Protein AF-A0A1Z5JMJ7-F1 (afdb_monomer)

Structure (mmCIF, N/CA/C/O backbone):
data_AF-A0A1Z5JMJ7-F1
#
_entry.id   AF-A0A1Z5JMJ7-F1
#
loop_
_atom_site.group_PDB
_atom_site.id
_atom_site.type_symbol
_atom_site.label_atom_id
_atom_site.label_alt_id
_atom_site.label_comp_id
_atom_site.label_asym_id
_atom_site.label_entity_id
_atom_site.label_seq_id
_atom_site.pdbx_PDB_ins_code
_atom_site.Cartn_x
_atom_site.Cartn_y
_atom_site.Cartn_z
_atom_site.occupancy
_atom_site.B_iso_or_equiv
_atom_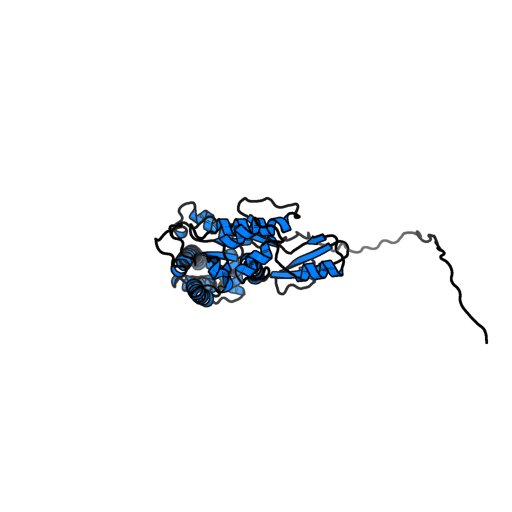site.auth_seq_id
_atom_site.auth_comp_id
_atom_site.auth_asym_id
_atom_site.auth_atom_id
_atom_site.pdbx_PDB_model_num
ATOM 1 N N . MET A 1 1 ? 11.852 54.415 -62.159 1.00 38.94 1 MET A N 1
ATOM 2 C CA . MET A 1 1 ? 12.049 54.521 -60.696 1.00 38.94 1 MET A CA 1
ATOM 3 C C . MET A 1 1 ? 12.974 53.397 -60.267 1.00 38.94 1 MET A C 1
ATOM 5 O O . MET A 1 1 ? 12.869 52.311 -60.816 1.00 38.94 1 MET A O 1
ATOM 9 N N . HIS A 1 2 ? 13.958 53.737 -59.441 1.00 29.52 2 HIS A N 1
ATOM 10 C CA . HIS A 1 2 ? 15.258 53.079 -59.324 1.00 29.52 2 HIS A CA 1
ATOM 11 C C . HIS A 1 2 ? 15.297 51.710 -58.612 1.00 29.52 2 HIS A C 1
ATOM 13 O O . HIS A 1 2 ? 14.501 51.405 -57.735 1.00 29.52 2 HIS A O 1
ATOM 19 N N . ILE A 1 3 ? 16.322 50.981 -59.061 1.00 27.27 3 ILE A N 1
ATOM 20 C CA . ILE A 1 3 ? 17.064 49.776 -58.637 1.00 27.27 3 ILE A CA 1
ATOM 21 C C . ILE A 1 3 ? 17.673 49.897 -57.183 1.00 27.27 3 ILE A C 1
ATOM 23 O O . ILE A 1 3 ? 17.454 50.931 -56.558 1.00 27.27 3 ILE A O 1
ATOM 27 N N . PRO A 1 4 ? 18.512 48.966 -56.646 1.00 45.25 4 PRO A N 1
ATOM 28 C CA . PRO A 1 4 ? 18.230 47.856 -55.705 1.00 45.25 4 PRO A CA 1
ATOM 29 C C . PRO A 1 4 ? 19.089 47.855 -54.389 1.00 45.25 4 PRO A C 1
ATOM 31 O O . PRO A 1 4 ? 19.819 48.795 -54.114 1.00 45.25 4 PRO A O 1
ATOM 34 N N . SER A 1 5 ? 19.004 46.753 -53.615 1.00 29.22 5 SER A N 1
ATOM 35 C CA . SER A 1 5 ? 19.980 46.096 -52.692 1.00 29.22 5 SER A CA 1
ATOM 36 C C . SER A 1 5 ? 21.122 46.871 -51.988 1.00 29.22 5 SER A C 1
ATOM 38 O O . SER A 1 5 ? 21.965 47.444 -52.668 1.00 29.22 5 SER A O 1
ATOM 40 N N . ALA A 1 6 ? 21.293 46.662 -50.666 1.00 28.67 6 ALA A N 1
ATOM 41 C CA . ALA A 1 6 ? 22.494 46.063 -50.023 1.00 28.67 6 ALA A CA 1
ATOM 42 C C . ALA A 1 6 ? 22.520 46.233 -48.475 1.00 28.67 6 ALA A C 1
ATOM 44 O O . ALA A 1 6 ? 22.311 47.318 -47.952 1.00 28.67 6 ALA A O 1
ATOM 45 N N . ILE A 1 7 ? 22.759 45.108 -47.784 1.00 29.64 7 ILE A N 1
ATOM 46 C CA . ILE A 1 7 ? 23.641 44.823 -46.621 1.00 29.64 7 ILE A CA 1
ATOM 47 C C . ILE A 1 7 ? 24.280 46.034 -45.886 1.00 29.64 7 ILE A C 1
ATOM 49 O O . ILE A 1 7 ? 24.887 46.858 -46.557 1.00 29.64 7 ILE A O 1
ATOM 53 N N . MET A 1 8 ? 24.264 46.068 -44.529 1.00 25.17 8 MET A N 1
ATOM 54 C CA . MET A 1 8 ? 25.444 45.970 -43.613 1.00 25.17 8 MET A CA 1
ATOM 55 C C . MET A 1 8 ? 25.217 46.533 -42.171 1.00 25.17 8 MET A C 1
ATOM 57 O O . MET A 1 8 ? 24.742 47.647 -41.991 1.00 25.17 8 MET A O 1
ATOM 61 N N . THR A 1 9 ? 25.734 45.789 -41.175 1.00 26.09 9 THR A N 1
ATOM 62 C CA . THR A 1 9 ? 26.385 46.200 -39.892 1.00 26.09 9 THR A CA 1
ATOM 63 C C . THR A 1 9 ? 25.646 46.642 -38.605 1.00 26.09 9 THR A C 1
ATOM 65 O O . THR A 1 9 ? 24.902 47.611 -38.542 1.00 26.09 9 THR A O 1
ATOM 68 N N . THR A 1 10 ? 26.048 45.931 -37.541 1.00 29.86 10 THR A N 1
ATOM 69 C CA . THR A 1 10 ? 26.058 46.136 -36.079 1.00 29.86 10 THR A CA 1
ATOM 70 C C . THR A 1 10 ? 26.530 47.511 -35.581 1.00 29.86 10 THR A C 1
ATOM 72 O O . THR A 1 10 ? 27.603 47.921 -36.007 1.00 29.86 10 THR A O 1
ATOM 75 N N . THR A 1 11 ? 25.870 48.093 -34.556 1.00 26.55 11 THR A N 1
ATOM 76 C CA . THR A 1 11 ? 26.519 48.942 -33.518 1.00 26.55 11 THR A CA 1
ATOM 77 C C . THR A 1 11 ? 25.727 48.971 -32.193 1.00 26.55 11 THR A C 1
ATOM 79 O O . THR A 1 11 ? 24.527 49.230 -32.176 1.00 26.55 11 THR A O 1
ATOM 82 N N . MET A 1 12 ? 26.438 48.735 -31.082 1.00 26.66 12 MET A N 1
ATOM 83 C CA . MET A 1 12 ? 26.068 48.997 -29.679 1.00 26.66 12 MET A CA 1
ATOM 84 C C . MET A 1 12 ? 25.720 50.471 -29.405 1.00 26.66 12 MET A C 1
ATOM 86 O O . MET A 1 12 ? 26.429 51.350 -29.885 1.00 26.66 12 MET A O 1
ATOM 90 N N . ILE A 1 13 ? 24.783 50.744 -28.487 1.00 29.61 13 ILE A N 1
ATOM 91 C CA . ILE A 1 13 ? 24.776 51.995 -27.704 1.00 29.61 13 ILE A CA 1
ATOM 92 C C . ILE A 1 13 ? 24.494 51.684 -26.225 1.00 29.61 13 ILE A C 1
ATOM 94 O O . ILE A 1 13 ? 23.408 51.245 -25.858 1.00 29.61 13 ILE A O 1
ATOM 98 N N . LEU A 1 14 ? 25.510 51.935 -25.392 1.00 26.58 14 LEU A N 1
ATOM 99 C CA . LEU A 1 14 ? 25.419 52.164 -23.949 1.00 26.58 14 LEU A CA 1
ATOM 100 C C . LEU A 1 14 ? 24.842 53.564 -23.675 1.00 26.58 14 LEU A C 1
ATOM 102 O O . LEU A 1 14 ? 25.255 54.524 -24.323 1.00 26.58 14 LEU A O 1
ATOM 106 N N . ALA A 1 15 ? 24.018 53.704 -22.632 1.00 28.11 15 ALA A N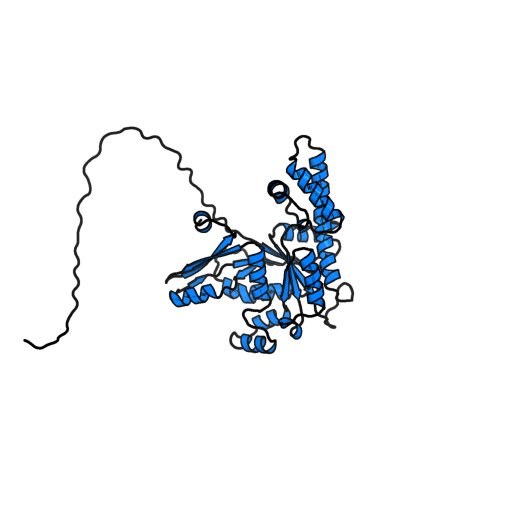 1
ATOM 107 C CA . ALA A 1 15 ? 23.828 54.976 -21.933 1.00 28.11 15 ALA A CA 1
ATOM 108 C C . ALA A 1 15 ? 23.597 54.762 -20.420 1.00 28.11 15 ALA A C 1
ATOM 110 O O . ALA A 1 15 ? 22.542 54.323 -19.970 1.00 28.11 15 ALA A O 1
ATOM 111 N N . SER A 1 16 ? 24.644 55.087 -19.661 1.00 25.89 16 SER A N 1
ATOM 112 C CA . SER A 1 16 ? 24.700 55.616 -18.284 1.00 25.89 16 SER A CA 1
ATOM 113 C C . SER A 1 16 ? 23.710 56.792 -18.074 1.00 25.89 16 SER A C 1
ATOM 115 O O . SER A 1 16 ? 23.325 57.417 -19.051 1.00 25.89 16 SER A O 1
ATOM 117 N N . THR A 1 17 ? 23.256 57.272 -16.907 1.00 28.98 17 THR A N 1
ATOM 118 C CA . THR A 1 17 ? 23.728 57.282 -15.507 1.00 28.98 17 THR A CA 1
ATOM 119 C C . THR A 1 17 ? 22.659 58.005 -14.657 1.00 28.98 17 THR A C 1
ATOM 121 O O . THR A 1 17 ? 22.132 59.031 -15.073 1.00 28.98 17 THR A O 1
ATOM 124 N N . THR A 1 18 ? 22.410 57.496 -13.450 1.00 28.22 18 THR A N 1
ATOM 125 C CA . THR A 1 18 ? 22.346 58.213 -12.157 1.00 28.22 18 THR A CA 1
ATOM 126 C C . THR A 1 18 ? 21.783 59.643 -12.096 1.00 28.22 18 THR A C 1
ATOM 128 O O . THR A 1 18 ? 22.500 60.592 -12.403 1.00 28.22 18 THR A O 1
ATOM 131 N N . ARG A 1 19 ? 20.595 59.823 -11.487 1.00 24.84 19 ARG A N 1
ATOM 132 C CA . ARG A 1 19 ? 20.295 60.958 -10.582 1.00 24.84 19 ARG A CA 1
ATOM 133 C C . ARG A 1 19 ? 18.891 60.847 -9.963 1.00 24.84 19 ARG A C 1
ATOM 135 O O . ARG A 1 19 ? 17.915 61.091 -10.652 1.00 24.84 19 ARG A O 1
ATOM 142 N N . TRP A 1 20 ? 18.819 60.548 -8.663 1.00 25.12 20 TRP A N 1
ATOM 143 C CA . TRP A 1 20 ? 18.075 61.301 -7.630 1.00 25.12 20 TRP A CA 1
ATOM 144 C C . TRP A 1 20 ? 17.929 60.448 -6.366 1.00 25.12 20 TRP A C 1
ATOM 146 O O . TRP A 1 20 ? 17.045 59.609 -6.238 1.00 25.12 20 TRP A O 1
ATOM 156 N N . ALA A 1 21 ? 18.821 60.705 -5.415 1.00 25.28 21 ALA A N 1
ATOM 157 C CA . ALA A 1 21 ? 18.629 60.396 -4.012 1.00 25.28 21 ALA A CA 1
ATOM 158 C C . ALA A 1 21 ? 18.811 61.697 -3.217 1.00 25.28 21 ALA A C 1
ATOM 160 O O . ALA A 1 21 ? 19.589 62.567 -3.606 1.00 25.28 21 ALA A O 1
ATOM 161 N N . SER A 1 22 ? 18.095 61.761 -2.096 1.00 26.03 22 SER A N 1
ATOM 162 C CA . SER A 1 22 ? 18.163 62.722 -0.989 1.00 26.03 22 SER A CA 1
ATOM 163 C C . SER A 1 22 ? 17.562 64.121 -1.180 1.00 26.03 22 SER A C 1
ATOM 165 O O . SER A 1 22 ? 18.205 65.043 -1.669 1.00 26.03 22 SER A O 1
ATOM 167 N N . ALA A 1 23 ? 16.372 64.298 -0.598 1.00 27.67 23 ALA A N 1
ATOM 168 C CA . ALA A 1 23 ? 16.023 65.508 0.139 1.00 27.67 23 ALA A CA 1
ATOM 169 C C . ALA A 1 23 ? 15.167 65.143 1.370 1.00 27.67 23 ALA A C 1
ATOM 171 O O . ALA A 1 23 ? 13.972 64.897 1.275 1.00 27.67 23 ALA A O 1
ATOM 172 N N . PHE A 1 24 ? 15.862 65.066 2.505 1.00 26.25 24 PHE A N 1
ATOM 173 C CA . PHE A 1 24 ? 15.465 65.493 3.848 1.00 26.25 24 PHE A CA 1
ATOM 174 C C . PHE A 1 24 ? 14.148 65.031 4.503 1.00 26.25 24 PHE A C 1
ATOM 176 O O . PHE A 1 24 ? 13.038 65.461 4.211 1.00 26.25 24 PHE A O 1
ATOM 183 N N . SER A 1 25 ? 14.386 64.260 5.564 1.00 26.77 25 SER A N 1
ATOM 184 C CA . SER A 1 25 ? 13.639 64.113 6.809 1.00 26.77 25 SER A CA 1
ATOM 185 C C . SER A 1 25 ? 12.913 65.366 7.322 1.00 26.77 25 SER A C 1
ATOM 187 O O . SER A 1 25 ? 13.525 66.420 7.487 1.00 26.77 25 SER A O 1
ATOM 189 N N . SER A 1 26 ? 11.663 65.203 7.761 1.00 28.28 26 SER A N 1
ATOM 190 C CA . SER A 1 26 ? 11.251 65.312 9.177 1.00 28.28 26 SER A CA 1
ATOM 191 C C . SER A 1 26 ? 9.741 65.556 9.287 1.00 28.28 26 SER A C 1
ATOM 193 O O . SER A 1 26 ? 9.248 66.630 8.962 1.00 28.28 26 SER A O 1
ATOM 195 N N . ARG A 1 27 ? 8.999 64.563 9.791 1.00 26.45 27 ARG A N 1
ATOM 196 C CA . ARG A 1 27 ? 7.918 64.761 10.770 1.00 26.45 27 ARG A CA 1
ATOM 197 C C . ARG A 1 27 ? 7.329 63.420 11.180 1.00 26.45 27 ARG A C 1
ATOM 199 O O . ARG A 1 27 ? 6.706 62.704 10.407 1.00 26.45 27 ARG A O 1
ATOM 206 N N . SER A 1 28 ? 7.574 63.121 12.441 1.00 28.92 28 SER A N 1
ATOM 207 C CA . SER A 1 28 ? 7.016 62.049 13.238 1.00 28.92 28 SER A CA 1
ATOM 208 C C . SER A 1 28 ? 5.488 62.115 13.256 1.00 28.92 28 SER A C 1
ATOM 210 O O . SER A 1 28 ? 4.922 63.155 13.581 1.00 28.92 28 SER A O 1
ATOM 212 N N . SER A 1 29 ? 4.819 60.995 12.999 1.00 26.45 29 SER A N 1
ATOM 213 C CA . SER A 1 29 ? 3.557 60.666 13.666 1.00 26.45 29 SER A CA 1
ATOM 214 C C . SER A 1 29 ? 3.356 59.155 13.636 1.00 26.45 29 SER A C 1
ATOM 216 O O . SER A 1 29 ? 3.717 58.472 12.680 1.00 26.45 29 SER A O 1
ATOM 218 N N . ALA A 1 30 ? 2.904 58.647 14.773 1.00 34.25 30 ALA A N 1
ATOM 219 C CA . ALA A 1 30 ? 2.821 57.245 15.114 1.00 34.25 30 ALA A CA 1
ATOM 220 C C . ALA A 1 30 ? 1.951 56.459 14.126 1.00 34.25 30 ALA A C 1
ATOM 222 O O . ALA A 1 30 ? 0.784 56.788 13.931 1.00 34.25 30 ALA A O 1
ATOM 223 N N . PHE A 1 31 ? 2.498 55.372 13.581 1.00 27.09 31 PHE A N 1
ATOM 224 C CA . PHE A 1 31 ? 1.688 54.289 13.045 1.00 27.09 31 PHE A CA 1
ATOM 225 C C . PHE A 1 31 ? 2.085 52.996 13.748 1.00 27.09 31 PHE A C 1
ATOM 227 O O . PHE A 1 31 ? 3.249 52.595 13.804 1.00 27.09 31 PHE A O 1
ATOM 234 N N . THR A 1 32 ? 1.085 52.435 14.400 1.00 29.92 32 THR A N 1
ATOM 235 C CA . THR A 1 32 ? 1.087 51.263 15.259 1.00 29.92 32 THR A CA 1
ATOM 236 C C . THR A 1 32 ? 1.709 50.052 14.564 1.00 29.92 32 THR A C 1
ATOM 238 O O . THR A 1 32 ? 1.352 49.703 13.443 1.00 29.92 32 THR A O 1
ATOM 241 N N . ARG A 1 33 ? 2.630 49.379 15.269 1.00 26.03 33 ARG A N 1
ATOM 242 C CA . ARG A 1 33 ? 3.113 48.034 14.931 1.00 26.03 33 ARG A CA 1
ATOM 243 C C . ARG A 1 33 ? 1.918 47.077 14.918 1.00 26.03 33 ARG A C 1
ATOM 245 O O . ARG A 1 33 ? 1.462 46.658 15.978 1.00 26.03 33 ARG A O 1
ATOM 252 N N . SER A 1 34 ? 1.413 46.738 13.737 1.00 28.92 34 SER A N 1
ATOM 253 C CA . SER A 1 34 ? 0.572 45.559 13.559 1.00 28.92 34 SER A CA 1
ATOM 254 C C . SER A 1 34 ? 1.481 44.342 13.386 1.00 28.92 34 SER A C 1
ATOM 256 O O . SER A 1 34 ? 2.461 44.357 12.642 1.00 28.92 34 SER A O 1
ATOM 258 N N . ASN A 1 35 ? 1.187 43.306 14.166 1.00 27.56 35 ASN A N 1
ATOM 259 C CA . ASN A 1 35 ? 1.914 42.047 14.216 1.00 27.56 35 ASN A CA 1
ATOM 260 C C . ASN A 1 35 ? 1.940 41.371 12.837 1.00 27.56 35 ASN A C 1
ATOM 262 O O . ASN A 1 35 ? 1.002 40.661 12.477 1.00 27.56 35 ASN A O 1
ATOM 266 N N . PHE A 1 36 ? 3.037 41.523 12.094 1.00 26.39 36 PHE A N 1
ATOM 267 C CA . PHE A 1 36 ? 3.402 40.562 11.057 1.00 26.39 36 PHE A CA 1
ATOM 268 C C . PHE A 1 36 ? 3.848 39.285 11.768 1.00 26.39 36 PHE A C 1
ATOM 270 O O . PHE A 1 36 ? 5.001 39.122 12.165 1.00 26.39 36 PHE A O 1
ATOM 277 N N . ARG A 1 37 ? 2.874 38.407 12.009 1.00 26.44 37 ARG A N 1
ATOM 278 C CA . ARG A 1 37 ? 3.104 37.041 12.462 1.00 26.44 37 ARG A CA 1
ATOM 279 C C . ARG A 1 37 ? 3.891 36.361 11.346 1.00 26.44 37 ARG A C 1
ATOM 281 O O . ARG A 1 37 ? 3.360 36.153 10.257 1.00 26.44 37 ARG A O 1
ATOM 288 N N . SER A 1 38 ? 5.169 36.099 11.595 1.00 24.22 38 SER A N 1
ATOM 289 C CA . SER A 1 38 ? 5.999 35.288 10.719 1.00 24.22 38 SER A CA 1
ATOM 290 C C . SER A 1 38 ? 5.317 33.933 10.562 1.00 24.22 38 SER A C 1
ATOM 292 O O . SER A 1 38 ? 5.256 33.131 11.494 1.00 24.22 38 SER A O 1
ATOM 294 N N . TYR A 1 39 ? 4.753 33.682 9.384 1.00 29.98 39 TYR A N 1
ATOM 295 C CA . TYR A 1 39 ? 4.473 32.320 8.974 1.00 29.98 39 TYR A CA 1
ATOM 296 C C . TYR A 1 39 ? 5.836 31.673 8.767 1.00 29.98 39 TYR A C 1
ATOM 298 O O . TYR A 1 39 ? 6.476 31.849 7.736 1.00 29.98 39 TYR A O 1
ATOM 306 N N . SER A 1 40 ? 6.314 30.998 9.812 1.00 26.91 40 SER A N 1
ATOM 307 C CA . SER A 1 40 ? 7.343 29.980 9.678 1.00 26.91 40 SER A CA 1
ATOM 308 C C . SER A 1 40 ? 6.768 28.931 8.733 1.00 26.91 40 SER A C 1
ATOM 310 O O . SER A 1 40 ? 5.950 28.101 9.139 1.00 26.91 40 SER A O 1
ATOM 312 N N . SER A 1 41 ? 7.112 29.046 7.450 1.00 29.97 41 SER A N 1
ATOM 313 C CA . SER A 1 41 ? 6.892 28.026 6.436 1.00 29.97 41 SER A CA 1
ATOM 314 C C . SER A 1 41 ? 7.734 26.825 6.838 1.00 29.97 41 SER A C 1
ATOM 316 O O . SER A 1 41 ? 8.871 26.644 6.406 1.00 29.97 41 SER A O 1
ATOM 318 N N . THR A 1 42 ? 7.187 26.034 7.751 1.00 28.67 42 THR A N 1
ATOM 319 C CA . THR A 1 42 ? 7.668 24.682 7.963 1.00 28.67 42 THR A CA 1
ATOM 320 C C . THR A 1 42 ? 7.362 24.000 6.642 1.00 28.67 42 THR A C 1
ATOM 322 O O . THR A 1 42 ? 6.188 23.823 6.324 1.00 28.67 42 THR A O 1
ATOM 325 N N . GLN A 1 43 ? 8.392 23.750 5.829 1.00 34.22 43 GLN A N 1
ATOM 326 C CA . GLN A 1 43 ? 8.299 22.874 4.668 1.00 34.22 43 GLN A CA 1
ATOM 327 C C . GLN A 1 43 ? 7.705 21.559 5.169 1.00 34.22 43 GLN A C 1
ATOM 329 O O . GLN A 1 43 ? 8.412 20.706 5.705 1.00 34.22 43 GLN A O 1
ATOM 334 N N . LEU A 1 44 ? 6.388 21.413 5.052 1.00 34.22 44 LEU A N 1
ATOM 335 C CA . LEU A 1 44 ? 5.725 20.129 5.148 1.00 34.22 44 LEU A CA 1
ATOM 336 C C . LEU A 1 44 ? 6.098 19.401 3.862 1.00 34.22 44 LEU A C 1
ATOM 338 O O . LEU A 1 44 ? 5.340 19.371 2.898 1.00 34.22 44 LEU A O 1
ATOM 342 N N . SER A 1 45 ? 7.309 18.844 3.844 1.00 41.03 45 SER A N 1
ATOM 343 C CA . SER A 1 45 ? 7.595 17.709 2.984 1.00 41.03 45 SER A CA 1
ATOM 344 C C . SER A 1 45 ? 6.567 16.651 3.363 1.00 41.03 45 SER A C 1
ATOM 346 O O . SER A 1 45 ? 6.626 16.070 4.448 1.00 41.03 45 SER A O 1
ATOM 348 N N . MET A 1 46 ? 5.539 16.505 2.533 1.00 56.56 46 MET A N 1
ATOM 349 C CA . MET A 1 46 ? 4.534 15.477 2.724 1.00 56.56 46 MET A CA 1
ATOM 350 C C . MET A 1 46 ? 5.158 14.146 2.340 1.00 56.56 46 MET A C 1
ATOM 352 O O . MET A 1 46 ? 5.066 13.709 1.197 1.00 56.56 46 MET A O 1
ATOM 356 N N . LYS A 1 47 ? 5.826 13.531 3.314 1.00 67.19 47 LYS A N 1
ATOM 357 C CA . LYS A 1 47 ? 6.286 12.152 3.235 1.00 67.19 47 LYS A CA 1
ATOM 358 C C . LYS A 1 47 ? 5.075 11.246 3.390 1.00 67.19 47 LYS A C 1
ATOM 360 O O . LYS A 1 47 ? 4.674 10.949 4.509 1.00 67.19 47 LYS A O 1
ATOM 365 N N . LEU A 1 48 ? 4.436 10.918 2.273 1.00 83.00 48 LEU A N 1
ATOM 366 C CA . LEU A 1 48 ? 3.413 9.881 2.250 1.00 83.00 48 LEU A CA 1
ATOM 367 C C . LEU A 1 48 ? 4.099 8.542 2.026 1.00 83.00 48 LEU A C 1
ATOM 369 O O . LEU A 1 48 ? 4.890 8.409 1.089 1.00 83.00 48 LEU A O 1
ATOM 373 N N . GLN A 1 49 ? 3.793 7.583 2.893 1.00 88.69 49 GLN A N 1
ATOM 374 C CA . GLN A 1 49 ? 4.472 6.292 2.935 1.00 88.69 49 GLN A CA 1
ATOM 375 C C . GLN A 1 49 ? 3.517 5.159 2.570 1.00 88.69 49 GLN A C 1
ATOM 377 O O . GLN A 1 49 ? 2.373 5.113 3.026 1.00 88.69 49 GLN A O 1
ATOM 382 N N . THR A 1 50 ? 3.989 4.223 1.754 1.00 91.38 50 THR A N 1
ATOM 383 C CA . THR A 1 50 ? 3.229 3.039 1.343 1.00 91.38 50 THR A CA 1
ATOM 384 C C . THR A 1 50 ? 3.886 1.793 1.920 1.00 91.38 50 THR A C 1
ATOM 386 O O . THR A 1 50 ? 5.017 1.475 1.569 1.00 91.38 50 THR A O 1
ATOM 389 N N . ALA A 1 51 ? 3.191 1.082 2.803 1.00 92.00 51 ALA A N 1
ATOM 390 C CA . ALA A 1 51 ? 3.683 -0.161 3.389 1.00 92.00 51 ALA A CA 1
ATOM 391 C C . ALA A 1 51 ? 3.559 -1.308 2.385 1.00 92.00 51 ALA A C 1
ATOM 393 O O . ALA A 1 51 ? 2.464 -1.538 1.880 1.00 92.00 51 ALA A O 1
ATOM 394 N N . ILE A 1 52 ? 4.627 -2.066 2.151 1.00 92.38 52 ILE A N 1
ATOM 395 C CA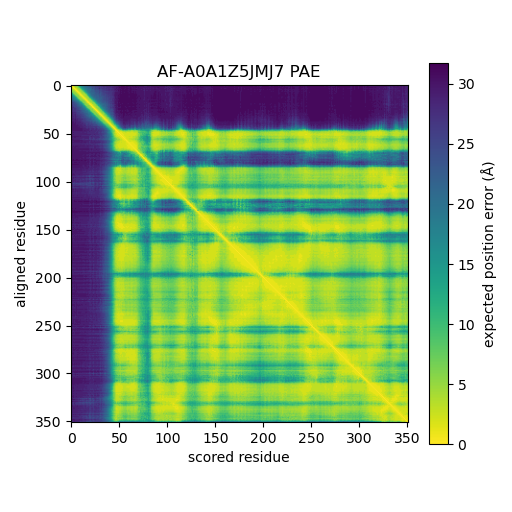 . ILE A 1 52 ? 4.562 -3.347 1.446 1.00 92.38 52 ILE A CA 1
ATOM 396 C C . ILE A 1 52 ? 4.433 -4.458 2.489 1.00 92.38 52 ILE A C 1
ATOM 398 O O . ILE A 1 52 ? 5.286 -4.608 3.365 1.00 92.38 52 ILE A O 1
ATOM 402 N N . VAL A 1 53 ? 3.348 -5.224 2.402 1.00 91.56 53 VAL A N 1
ATOM 403 C CA . VAL A 1 53 ? 3.024 -6.337 3.302 1.00 91.56 53 VAL A CA 1
ATOM 404 C C . VAL A 1 53 ? 2.788 -7.602 2.490 1.00 91.56 53 VAL A C 1
ATOM 406 O O . VAL A 1 53 ? 2.446 -7.539 1.315 1.00 91.56 53 VAL A O 1
ATOM 409 N N . GLY A 1 54 ? 2.961 -8.759 3.109 1.00 88.94 54 GLY A N 1
ATOM 410 C CA . GLY A 1 54 ? 2.733 -10.047 2.468 1.00 88.94 54 GLY A CA 1
ATOM 411 C C . GLY A 1 54 ? 3.126 -11.185 3.397 1.00 88.94 54 GLY A C 1
ATOM 412 O O . GLY A 1 54 ? 3.824 -10.971 4.398 1.00 88.94 54 GLY A O 1
ATOM 413 N N . LEU A 1 55 ? 2.661 -12.390 3.073 1.00 85.44 55 LEU A N 1
ATOM 414 C CA . LEU A 1 55 ? 3.086 -13.599 3.769 1.00 85.44 55 LEU A CA 1
ATOM 415 C C . LEU A 1 55 ? 4.562 -13.914 3.465 1.00 85.44 55 LEU A C 1
ATOM 417 O O . LEU A 1 55 ? 5.146 -13.361 2.530 1.00 85.44 55 LEU A O 1
ATOM 421 N N . PRO A 1 56 ? 5.207 -14.792 4.248 1.00 81.88 56 PRO A N 1
ATOM 422 C CA . PRO A 1 56 ? 6.502 -15.344 3.869 1.00 81.88 56 PRO A CA 1
ATOM 423 C C . PRO A 1 56 ? 6.447 -16.003 2.480 1.00 81.88 56 PRO A C 1
ATOM 425 O O . PRO A 1 56 ? 5.440 -16.607 2.122 1.00 81.88 56 PRO A O 1
ATOM 428 N N . ASN A 1 57 ? 7.547 -15.922 1.723 1.00 81.06 57 ASN A N 1
ATOM 429 C CA . ASN A 1 57 ? 7.719 -16.578 0.415 1.00 81.06 57 ASN A CA 1
ATOM 430 C C . ASN A 1 57 ? 6.740 -16.121 -0.689 1.00 81.06 57 ASN A C 1
ATOM 432 O O . ASN A 1 57 ? 6.380 -16.905 -1.564 1.00 81.06 57 ASN A O 1
ATOM 436 N N . VAL A 1 58 ? 6.307 -14.855 -0.652 1.00 85.38 58 VAL A N 1
ATOM 437 C CA . VAL A 1 58 ? 5.536 -14.210 -1.740 1.00 85.38 58 VAL A CA 1
ATOM 438 C C . VAL A 1 58 ? 6.396 -13.288 -2.623 1.00 85.38 58 VAL A C 1
ATOM 440 O O . VAL A 1 58 ? 5.859 -12.493 -3.390 1.00 85.38 58 VAL A O 1
ATOM 443 N N . ASP A 1 59 ? 7.722 -13.342 -2.460 1.00 86.75 59 ASP A N 1
ATOM 444 C CA . ASP A 1 59 ? 8.731 -12.474 -3.098 1.00 86.75 59 ASP A CA 1
ATOM 445 C C . ASP A 1 59 ? 8.604 -10.975 -2.802 1.00 86.75 59 ASP A C 1
ATOM 447 O O . ASP A 1 59 ? 9.041 -10.122 -3.571 1.00 86.75 59 ASP A O 1
ATOM 451 N N . LYS A 1 60 ? 8.061 -10.634 -1.629 1.00 88.31 60 LYS A N 1
ATOM 452 C CA . LYS A 1 60 ? 7.962 -9.250 -1.138 1.00 88.31 60 LYS A CA 1
ATOM 453 C C . LYS A 1 60 ? 9.303 -8.504 -1.189 1.00 88.31 60 LYS A C 1
ATOM 455 O O . LYS A 1 60 ? 9.358 -7.383 -1.683 1.00 88.31 60 LYS A O 1
ATOM 460 N N . SER A 1 61 ? 10.373 -9.114 -0.674 1.00 85.94 61 SER A N 1
ATOM 461 C CA . SER A 1 61 ? 11.698 -8.480 -0.635 1.00 85.94 61 SER A CA 1
ATOM 462 C C . SER A 1 61 ? 12.321 -8.359 -2.024 1.00 85.94 61 SER A C 1
ATOM 464 O O . SER A 1 61 ? 12.945 -7.345 -2.306 1.00 85.94 61 SER A O 1
ATOM 466 N N . THR A 1 62 ? 12.094 -9.330 -2.912 1.00 88.12 62 THR A N 1
ATOM 467 C CA . THR A 1 62 ? 12.507 -9.250 -4.322 1.00 88.12 62 THR A CA 1
ATOM 468 C C . THR A 1 62 ? 11.810 -8.085 -5.020 1.00 88.12 62 THR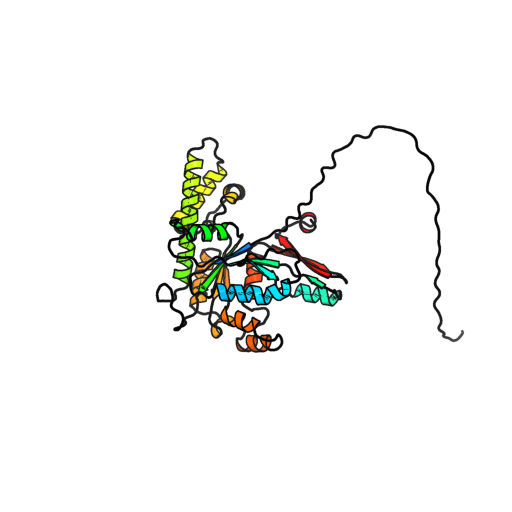 A C 1
ATOM 470 O O . THR A 1 62 ? 12.469 -7.245 -5.625 1.00 88.12 62 THR A O 1
ATOM 473 N N . LEU A 1 63 ? 10.488 -7.962 -4.845 1.00 88.75 63 LEU A N 1
ATOM 474 C CA . LEU A 1 63 ? 9.703 -6.855 -5.389 1.00 88.75 63 LEU A CA 1
ATOM 475 C C . LEU A 1 63 ? 10.167 -5.500 -4.833 1.00 88.75 63 LEU A C 1
ATOM 477 O O . LEU A 1 63 ? 10.281 -4.534 -5.584 1.00 88.75 63 LEU A O 1
ATOM 481 N N . PHE A 1 64 ? 10.445 -5.417 -3.527 1.00 88.81 64 PHE A N 1
ATOM 482 C CA . PHE A 1 64 ? 10.951 -4.198 -2.897 1.00 88.81 64 PHE A CA 1
ATOM 483 C C . PHE A 1 64 ? 12.334 -3.812 -3.431 1.00 88.81 64 PHE A C 1
ATOM 485 O O . PHE A 1 64 ? 12.533 -2.655 -3.795 1.00 88.81 64 PHE A O 1
ATOM 492 N N . ASN A 1 65 ? 13.261 -4.765 -3.542 1.00 85.81 65 ASN A N 1
ATOM 493 C CA . ASN A 1 65 ? 14.600 -4.509 -4.071 1.00 85.81 65 ASN A CA 1
ATOM 494 C C . ASN A 1 65 ? 14.526 -4.019 -5.519 1.00 85.81 65 ASN A C 1
ATOM 496 O O . ASN A 1 65 ? 15.050 -2.947 -5.820 1.00 85.81 65 ASN A O 1
ATOM 500 N N . ALA A 1 66 ? 13.768 -4.711 -6.376 1.00 85.69 66 ALA A N 1
ATOM 501 C CA . ALA A 1 66 ? 13.541 -4.301 -7.760 1.00 85.69 66 ALA A CA 1
ATOM 502 C C . ALA A 1 66 ? 12.936 -2.888 -7.849 1.00 85.69 66 ALA A C 1
ATOM 504 O O . ALA A 1 66 ? 13.365 -2.069 -8.664 1.00 85.69 66 ALA A O 1
ATOM 505 N N . LEU A 1 67 ? 11.992 -2.554 -6.962 1.00 83.88 67 LEU A N 1
ATOM 506 C CA . LEU A 1 67 ? 11.394 -1.222 -6.863 1.00 83.88 67 LEU A CA 1
ATOM 507 C C . LEU A 1 67 ? 12.431 -0.153 -6.482 1.00 83.88 67 LEU A C 1
ATOM 509 O O . LEU A 1 67 ? 12.455 0.926 -7.084 1.00 83.88 67 LEU A O 1
ATOM 513 N N . THR A 1 68 ? 13.296 -0.444 -5.510 1.00 78.56 68 THR A N 1
ATOM 514 C CA . THR A 1 68 ? 14.348 0.480 -5.066 1.00 78.56 68 THR A CA 1
ATOM 515 C C . THR A 1 68 ? 15.504 0.611 -6.044 1.00 78.56 68 THR A C 1
ATOM 517 O O . THR A 1 68 ? 16.068 1.693 -6.153 1.00 78.56 68 THR A O 1
ATOM 520 N N . GLU A 1 69 ? 15.851 -0.432 -6.786 1.00 74.56 69 GLU A N 1
ATOM 521 C CA . GLU A 1 69 ? 17.000 -0.420 -7.692 1.00 74.56 69 GLU A CA 1
ATOM 522 C C . GLU A 1 69 ? 16.620 0.172 -9.051 1.00 74.56 69 GLU A C 1
ATOM 524 O O . GLU A 1 69 ? 17.279 1.100 -9.525 1.00 74.56 69 GLU A O 1
ATOM 529 N N . THR A 1 70 ? 15.482 -0.248 -9.617 1.00 64.56 70 THR A N 1
ATOM 530 C CA . THR A 1 70 ? 14.969 0.278 -10.894 1.00 64.56 70 THR A CA 1
ATOM 531 C C . THR A 1 70 ? 14.686 1.777 -10.821 1.00 64.56 70 THR A C 1
ATOM 533 O O . THR A 1 70 ? 14.929 2.504 -11.783 1.00 64.56 70 THR A O 1
ATOM 536 N N . GLN A 1 71 ? 14.154 2.259 -9.691 1.00 59.19 71 GLN A N 1
ATOM 537 C CA . GLN A 1 71 ? 13.658 3.637 -9.577 1.00 59.19 71 GLN A CA 1
ATOM 538 C C . GLN A 1 71 ? 14.436 4.510 -8.588 1.00 59.19 71 GLN A C 1
ATOM 540 O O . GLN A 1 71 ? 14.402 5.738 -8.696 1.00 59.19 71 GLN A O 1
ATOM 545 N N . GLY A 1 72 ? 15.180 3.913 -7.655 1.00 51.78 72 GLY A N 1
ATOM 546 C CA . GLY A 1 72 ? 16.110 4.639 -6.789 1.00 51.78 72 GLY A CA 1
ATOM 547 C C . GLY A 1 72 ? 17.342 5.136 -7.545 1.00 51.78 72 GLY A C 1
ATOM 548 O O . GLY A 1 72 ? 17.856 6.204 -7.213 1.00 51.78 72 GLY A O 1
ATOM 549 N N . ALA A 1 73 ? 17.754 4.455 -8.622 1.00 46.56 73 ALA A N 1
ATOM 550 C CA . ALA A 1 73 ? 18.776 4.957 -9.545 1.00 46.56 73 ALA A CA 1
ATOM 551 C C . ALA A 1 73 ? 18.365 6.297 -10.197 1.00 46.56 73 ALA A C 1
ATOM 553 O O . ALA A 1 73 ? 19.188 7.204 -10.330 1.00 46.56 73 ALA A O 1
ATOM 554 N N . GLU A 1 74 ? 17.078 6.480 -10.517 1.00 47.72 74 GLU A N 1
ATOM 555 C CA . GLU A 1 74 ? 16.534 7.758 -11.007 1.00 47.72 74 GLU A CA 1
ATOM 556 C C . GLU A 1 74 ? 16.370 8.803 -9.880 1.00 47.72 74 GLU A C 1
ATOM 558 O O . GLU A 1 74 ? 16.451 10.014 -10.119 1.00 47.72 74 GLU A O 1
ATOM 563 N N . ALA A 1 75 ? 16.190 8.349 -8.633 1.00 44.25 75 ALA A N 1
ATOM 564 C CA . ALA A 1 75 ? 16.025 9.177 -7.437 1.00 44.25 75 ALA A CA 1
ATOM 565 C C . ALA A 1 75 ? 17.341 9.503 -6.693 1.00 44.25 75 ALA A C 1
ATOM 567 O O . ALA A 1 75 ? 17.312 10.194 -5.675 1.00 44.25 75 ALA A O 1
ATOM 568 N N . ALA A 1 76 ? 18.515 9.111 -7.198 1.00 45.75 76 ALA A N 1
ATOM 569 C CA . ALA A 1 76 ? 19.819 9.340 -6.550 1.00 45.75 76 ALA A CA 1
ATOM 570 C C . ALA A 1 76 ? 20.218 10.831 -6.370 1.00 45.75 76 ALA A C 1
ATOM 572 O O . ALA A 1 76 ? 21.262 11.152 -5.807 1.00 45.75 76 ALA A O 1
ATOM 573 N N . ASN A 1 77 ? 19.383 11.772 -6.823 1.00 44.94 77 ASN A N 1
ATOM 574 C CA . ASN A 1 77 ? 19.631 13.215 -6.809 1.00 44.94 77 ASN A CA 1
ATOM 575 C C . ASN A 1 77 ? 19.100 13.967 -5.561 1.00 44.94 77 ASN A C 1
ATOM 577 O O . ASN A 1 77 ? 19.113 15.205 -5.569 1.00 44.94 77 ASN A O 1
ATOM 581 N N . TYR A 1 78 ? 18.617 13.285 -4.510 1.00 49.38 78 TYR A N 1
ATOM 582 C CA . TYR A 1 78 ? 18.034 13.924 -3.310 1.00 49.38 78 TYR A CA 1
ATOM 583 C C . TYR A 1 78 ? 19.007 13.942 -2.101 1.00 49.38 78 TYR A C 1
ATOM 585 O O . TYR A 1 78 ? 19.261 12.896 -1.511 1.00 49.38 78 TYR A O 1
ATOM 593 N N . PRO A 1 79 ? 19.531 15.112 -1.662 1.00 36.31 79 PRO A N 1
ATOM 594 C CA . PRO A 1 79 ? 20.682 15.183 -0.740 1.00 36.31 79 PRO A CA 1
ATOM 595 C C . PRO A 1 79 ? 20.416 14.979 0.768 1.00 36.31 79 PRO A C 1
ATOM 597 O O . PRO A 1 79 ? 21.288 15.313 1.566 1.00 36.31 79 PRO A O 1
ATOM 600 N N . PHE A 1 80 ? 19.241 14.505 1.204 1.00 40.66 80 PHE A N 1
ATOM 601 C CA . PHE A 1 80 ? 18.851 14.587 2.630 1.00 40.66 80 PHE A CA 1
ATOM 602 C C . PHE A 1 80 ? 18.128 13.360 3.201 1.00 40.66 80 PHE A C 1
ATOM 604 O O . PHE A 1 80 ? 17.447 13.465 4.223 1.00 40.66 80 PHE A O 1
ATOM 611 N N . CYS A 1 81 ? 18.250 12.195 2.573 1.00 43.03 81 CYS A N 1
ATOM 612 C CA . CYS A 1 81 ? 17.539 11.008 3.035 1.00 43.03 81 CYS A CA 1
ATOM 613 C C . CYS A 1 81 ? 18.412 10.187 3.988 1.00 43.03 81 CYS A C 1
ATOM 615 O O . CYS A 1 81 ? 19.416 9.605 3.587 1.00 43.03 81 CYS A O 1
ATOM 617 N N . THR A 1 82 ? 18.019 10.128 5.261 1.00 37.25 82 THR A N 1
ATOM 618 C CA . THR A 1 82 ? 18.427 9.036 6.148 1.00 37.25 82 THR A CA 1
ATOM 619 C C . THR A 1 82 ? 17.815 7.762 5.570 1.00 37.25 82 THR A C 1
ATOM 621 O O . THR A 1 82 ? 16.593 7.629 5.564 1.00 37.25 82 THR A O 1
ATOM 624 N N . ILE A 1 83 ? 18.641 6.876 5.014 1.00 46.81 83 ILE A N 1
ATOM 625 C CA . ILE A 1 83 ? 18.192 5.586 4.486 1.00 46.81 83 ILE A CA 1
ATOM 626 C C . ILE A 1 83 ? 17.967 4.683 5.697 1.00 46.81 83 ILE A C 1
ATOM 628 O O . ILE A 1 83 ? 18.903 4.091 6.234 1.00 46.81 83 ILE A O 1
ATOM 632 N N . GLU A 1 84 ? 16.733 4.638 6.189 1.00 54.16 84 GLU A N 1
ATOM 633 C CA . GLU A 1 84 ? 16.309 3.501 6.998 1.00 54.16 84 GLU A CA 1
ATOM 634 C C . GLU A 1 84 ? 16.349 2.265 6.083 1.00 54.16 84 GLU A C 1
ATOM 636 O O . GLU A 1 84 ? 15.889 2.354 4.945 1.00 54.16 84 GLU A O 1
ATOM 641 N N . PRO A 1 85 ? 16.907 1.125 6.528 1.00 55.00 85 PRO A N 1
ATOM 642 C CA . PRO A 1 85 ? 17.217 -0.015 5.654 1.00 55.00 85 PRO A CA 1
ATOM 643 C C . PRO A 1 85 ? 15.999 -0.599 4.923 1.00 55.00 85 PRO A C 1
ATOM 645 O O . PRO A 1 85 ? 16.166 -1.294 3.930 1.00 55.00 85 PRO A O 1
ATOM 648 N N . ASN A 1 86 ? 14.788 -0.283 5.385 1.00 74.69 86 ASN A N 1
ATOM 649 C CA . ASN A 1 86 ? 13.536 -0.794 4.841 1.00 74.69 86 ASN A CA 1
ATOM 650 C C . ASN A 1 86 ? 12.686 0.308 4.182 1.00 74.69 86 ASN A C 1
ATOM 652 O O . ASN A 1 86 ? 11.489 0.114 4.008 1.00 74.69 86 ASN A O 1
ATOM 656 N N . VAL A 1 87 ? 13.247 1.482 3.867 1.00 83.06 87 VAL A N 1
ATOM 657 C CA . VAL A 1 87 ? 12.513 2.581 3.217 1.00 83.06 87 VAL A CA 1
ATOM 658 C C . VAL A 1 87 ? 13.143 2.901 1.865 1.00 83.06 87 VAL A C 1
ATOM 660 O O . VAL A 1 87 ? 14.299 3.309 1.780 1.00 83.06 87 VAL A O 1
ATOM 663 N N . GLY A 1 88 ? 12.357 2.734 0.807 1.00 83.56 88 GLY A N 1
ATOM 664 C CA . GLY A 1 88 ? 12.722 2.988 -0.579 1.00 83.56 88 GLY A CA 1
ATOM 665 C C . GLY A 1 88 ? 12.065 4.250 -1.127 1.00 83.56 88 GLY A C 1
ATOM 666 O O . GLY A 1 88 ? 10.859 4.435 -0.976 1.00 83.56 88 GLY A O 1
ATOM 667 N N . ILE A 1 89 ? 12.835 5.112 -1.795 1.00 84.62 89 ILE A N 1
ATOM 668 C CA . ILE A 1 89 ? 12.299 6.279 -2.512 1.00 84.62 89 ILE A CA 1
ATOM 669 C C . ILE A 1 89 ? 12.255 5.959 -3.996 1.00 84.62 89 ILE A C 1
ATOM 671 O O . ILE A 1 89 ? 13.266 5.603 -4.597 1.00 84.62 89 ILE A O 1
ATOM 675 N N . VAL A 1 90 ? 11.076 6.123 -4.577 1.00 85.50 90 VAL A N 1
ATOM 676 C CA . VAL A 1 90 ? 10.749 5.649 -5.918 1.00 85.50 90 VAL A CA 1
ATOM 677 C C . VAL A 1 90 ? 10.226 6.830 -6.723 1.00 85.50 90 VAL A C 1
ATOM 679 O O . VAL A 1 90 ? 9.369 7.577 -6.243 1.00 85.50 90 VAL A O 1
ATOM 682 N N . ALA A 1 91 ? 10.761 7.046 -7.924 1.00 87.69 91 ALA A N 1
ATOM 683 C CA . ALA A 1 91 ? 10.252 8.066 -8.836 1.00 87.69 91 ALA A CA 1
ATOM 684 C C . ALA A 1 91 ? 8.824 7.716 -9.291 1.00 87.69 91 ALA A C 1
ATOM 686 O O . ALA A 1 91 ? 8.430 6.566 -9.317 1.00 87.69 91 ALA A O 1
ATOM 687 N N . VAL A 1 92 ? 7.996 8.693 -9.642 1.00 88.56 92 VAL A N 1
ATOM 688 C CA . VAL A 1 92 ? 6.669 8.424 -10.209 1.00 88.56 92 VAL A CA 1
ATOM 689 C C . VAL A 1 92 ? 6.794 8.457 -11.733 1.00 88.56 92 VAL A C 1
ATOM 691 O O . VAL A 1 92 ? 7.089 9.526 -12.279 1.00 88.56 92 VAL A O 1
ATOM 694 N N . PRO A 1 93 ? 6.568 7.333 -12.443 1.00 86.44 93 PRO A N 1
ATOM 695 C CA . PRO A 1 93 ? 6.733 7.273 -13.892 1.00 86.44 93 PRO A CA 1
ATOM 696 C C . PRO A 1 93 ? 5.723 8.157 -14.631 1.00 86.44 93 PRO A C 1
ATOM 698 O O . PRO A 1 93 ? 4.551 7.794 -14.762 1.00 86.44 93 PRO A O 1
ATOM 701 N N . ASP A 1 94 ? 6.189 9.289 -15.165 1.00 88.94 94 ASP A N 1
ATOM 702 C CA . ASP A 1 94 ? 5.352 10.260 -15.875 1.00 88.94 94 ASP A CA 1
ATOM 703 C C . ASP A 1 94 ? 5.963 10.681 -17.229 1.00 88.94 94 ASP A C 1
ATOM 705 O O . ASP A 1 94 ? 6.924 11.461 -17.263 1.00 88.94 94 ASP A O 1
ATOM 709 N N . PRO A 1 95 ? 5.407 10.222 -18.369 1.00 87.88 95 PRO A N 1
ATOM 710 C CA . PRO A 1 95 ? 5.943 10.550 -19.691 1.00 87.88 95 PRO A CA 1
ATOM 711 C C . PRO A 1 95 ? 5.835 12.047 -20.022 1.00 87.88 95 PRO A C 1
ATOM 713 O O . PRO A 1 95 ? 6.627 12.568 -20.815 1.00 87.88 95 PRO A O 1
ATOM 716 N N . ARG A 1 96 ? 4.914 12.785 -19.380 1.00 91.88 96 ARG A N 1
ATOM 717 C CA . ARG A 1 96 ? 4.731 14.232 -19.604 1.00 91.88 96 ARG A CA 1
ATOM 718 C C . ARG A 1 96 ? 5.978 15.018 -19.212 1.00 91.88 96 ARG A C 1
ATOM 720 O O . ARG A 1 96 ? 6.300 16.018 -19.852 1.00 91.88 96 ARG A O 1
ATOM 727 N N . LEU A 1 97 ? 6.709 14.544 -18.204 1.00 90.62 97 LEU A N 1
ATOM 728 C CA . LEU A 1 97 ? 7.930 15.175 -17.714 1.00 90.62 97 LEU A CA 1
ATOM 729 C C . LEU A 1 97 ? 9.031 15.195 -18.787 1.00 90.62 97 LEU A C 1
ATOM 731 O O . LEU A 1 97 ? 9.677 16.221 -19.005 1.00 90.62 97 LEU A O 1
ATOM 735 N N . GLN A 1 98 ? 9.196 14.082 -19.506 1.00 89.50 98 GLN A N 1
ATOM 736 C CA . GLN A 1 98 ? 10.181 13.956 -20.582 1.00 89.50 98 GLN A CA 1
ATOM 737 C C . GLN A 1 98 ? 9.837 14.851 -21.774 1.00 89.50 98 GLN A C 1
ATOM 739 O O . GLN A 1 98 ? 10.714 15.493 -22.352 1.00 89.50 98 GLN A O 1
ATOM 744 N N . VAL A 1 99 ? 8.551 14.943 -22.119 1.00 93.94 99 VAL A N 1
ATOM 745 C CA . VAL A 1 99 ? 8.074 15.833 -23.186 1.00 93.94 99 VAL A CA 1
ATOM 746 C C . VAL A 1 99 ? 8.363 17.298 -22.842 1.00 93.94 99 VAL A C 1
ATOM 748 O O . VAL A 1 99 ? 8.938 18.013 -23.661 1.00 93.94 99 VAL A O 1
ATOM 751 N N . LEU A 1 100 ? 8.034 17.737 -21.623 1.00 93.12 100 LEU A N 1
ATOM 752 C CA . LEU A 1 100 ? 8.283 19.110 -21.166 1.00 93.12 100 LEU A CA 1
ATOM 753 C C . LEU A 1 100 ? 9.776 19.455 -21.145 1.00 93.12 100 LEU A C 1
ATOM 755 O O . LEU A 1 100 ? 10.168 20.523 -21.618 1.00 93.12 100 LEU A O 1
ATOM 759 N N . SER A 1 101 ? 10.609 18.526 -20.670 1.00 92.62 101 SER A N 1
ATOM 760 C CA . SER A 1 101 ? 12.063 18.693 -20.666 1.00 92.62 101 SER A CA 1
ATOM 761 C C . SER A 1 101 ? 12.627 18.867 -22.079 1.00 92.62 101 SER A C 1
ATOM 763 O O . SER A 1 101 ? 13.421 19.777 -22.318 1.00 92.62 101 SER A O 1
ATOM 765 N N . LYS A 1 102 ? 12.165 18.064 -23.050 1.00 93.44 102 LYS A N 1
ATOM 766 C CA . LYS A 1 102 ? 12.584 18.174 -24.459 1.00 93.44 102 LYS A CA 1
ATOM 767 C C . LYS A 1 102 ? 12.172 19.506 -25.090 1.00 93.44 102 LYS A C 1
ATOM 769 O O . LYS A 1 102 ? 12.962 20.089 -25.829 1.00 93.44 102 LYS A O 1
ATOM 774 N N . ILE A 1 103 ? 10.964 19.994 -24.796 1.00 94.19 103 ILE A N 1
ATOM 775 C CA . ILE A 1 103 ? 10.458 21.276 -25.317 1.00 94.19 103 ILE A CA 1
ATOM 776 C C . ILE A 1 103 ? 11.312 22.444 -24.809 1.00 94.19 103 ILE A C 1
ATOM 778 O O . ILE A 1 103 ? 11.729 23.288 -25.600 1.00 94.19 103 ILE A O 1
ATOM 782 N N . ASN A 1 104 ? 11.602 22.468 -23.507 1.00 92.00 104 ASN A N 1
ATOM 783 C CA . ASN A 1 104 ? 12.310 23.576 -22.859 1.00 92.00 104 ASN A CA 1
ATOM 784 C C . ASN A 1 104 ? 13.831 23.384 -22.773 1.00 92.00 104 ASN A C 1
ATOM 786 O O . ASN A 1 104 ? 14.522 24.257 -22.255 1.00 92.00 104 ASN A O 1
ATOM 790 N N . LYS A 1 105 ? 14.349 22.263 -23.293 1.00 92.38 105 LYS A N 1
ATOM 791 C CA . LYS A 1 105 ? 15.769 21.876 -23.258 1.00 92.38 105 LYS A CA 1
ATOM 792 C C . LYS A 1 105 ? 16.355 21.957 -21.847 1.00 92.38 105 LYS A C 1
ATOM 794 O O . LYS A 1 105 ? 17.446 22.489 -21.650 1.00 92.38 105 LYS A O 1
ATOM 799 N N . SER A 1 106 ? 15.603 21.459 -20.870 1.00 91.44 106 SER A N 1
ATOM 800 C CA . SER A 1 106 ? 15.994 21.541 -19.467 1.00 91.44 106 SER A CA 1
ATOM 801 C C . SER A 1 106 ? 17.282 20.770 -19.200 1.00 91.44 106 SER A C 1
ATOM 803 O O . SER A 1 106 ? 17.422 19.623 -19.619 1.00 91.44 106 SER A O 1
ATOM 805 N N . VAL A 1 107 ? 18.195 21.373 -18.439 1.00 90.19 107 VAL A N 1
ATOM 806 C CA . VAL A 1 107 ? 19.444 20.713 -18.020 1.00 90.19 107 VAL A CA 1
ATOM 807 C C . VAL A 1 107 ? 19.170 19.572 -17.036 1.00 90.19 107 VAL A C 1
ATOM 809 O O . VAL A 1 107 ? 19.857 18.553 -17.064 1.00 90.19 107 VAL A O 1
ATOM 812 N N . LYS A 1 108 ? 18.163 19.726 -16.169 1.00 89.62 108 LYS A N 1
ATOM 813 C CA . LYS A 1 108 ? 17.814 18.746 -15.134 1.00 89.62 108 LYS A CA 1
ATOM 814 C C . LYS A 1 108 ? 16.348 18.331 -15.210 1.00 89.62 108 LYS A C 1
ATOM 816 O O . LYS A 1 108 ? 15.467 19.171 -15.386 1.00 89.62 108 LYS A O 1
ATOM 821 N N . ILE A 1 109 ? 16.090 17.044 -14.998 1.00 89.81 109 ILE A N 1
ATOM 822 C CA . ILE A 1 109 ? 14.747 16.489 -14.822 1.00 89.81 109 ILE A CA 1
ATOM 823 C C . ILE A 1 109 ? 14.601 16.031 -13.370 1.00 89.81 109 ILE A C 1
ATOM 825 O O . ILE A 1 109 ? 15.480 15.352 -12.845 1.00 89.81 109 ILE A O 1
ATOM 829 N N . VAL A 1 110 ? 13.514 16.428 -12.709 1.00 89.81 110 VAL A N 1
ATOM 830 C CA . VAL A 1 110 ? 13.229 16.082 -11.311 1.00 89.81 110 VAL A CA 1
ATOM 831 C C . VAL A 1 110 ? 11.832 15.457 -11.233 1.00 89.81 110 VAL A C 1
ATOM 833 O O . VAL A 1 110 ? 10.846 16.194 -11.333 1.00 89.81 110 VAL A O 1
ATOM 836 N N . PRO A 1 111 ? 11.712 14.124 -11.107 1.00 90.69 111 PRO A N 1
ATOM 837 C CA . PRO A 1 111 ? 10.415 13.464 -11.010 1.00 90.69 111 PRO A CA 1
ATOM 838 C C . PRO A 1 111 ? 9.746 13.713 -9.649 1.00 90.69 111 PRO A C 1
ATOM 840 O O . PRO A 1 111 ? 10.383 14.137 -8.684 1.00 90.69 111 PRO A O 1
ATOM 843 N N . ALA A 1 112 ? 8.440 13.446 -9.575 1.00 89.88 112 ALA A N 1
ATOM 844 C CA . ALA A 1 112 ? 7.764 13.286 -8.292 1.00 89.88 112 ALA A CA 1
ATOM 845 C C . ALA A 1 112 ? 8.239 11.973 -7.663 1.00 89.88 112 ALA A C 1
ATOM 847 O O . ALA A 1 112 ? 8.616 11.055 -8.388 1.00 89.88 112 ALA A O 1
ATOM 848 N N . THR A 1 113 ? 8.225 11.877 -6.339 1.00 88.12 113 THR A N 1
ATOM 849 C CA . THR A 1 113 ? 8.669 10.676 -5.627 1.00 88.12 113 THR A CA 1
ATOM 850 C C . THR A 1 113 ? 7.600 10.171 -4.668 1.00 88.12 113 THR A C 1
ATOM 852 O O . THR A 1 113 ? 6.759 10.940 -4.191 1.00 88.12 113 THR A O 1
ATOM 855 N N . LEU A 1 114 ? 7.648 8.871 -4.390 1.00 87.62 114 LEU A N 1
ATOM 856 C CA . LEU A 1 114 ? 6.843 8.181 -3.392 1.00 87.62 114 LEU A CA 1
ATOM 857 C C . LEU A 1 114 ? 7.760 7.345 -2.487 1.00 87.62 114 LEU A C 1
ATOM 859 O O . LEU A 1 114 ? 8.762 6.804 -2.955 1.00 87.62 114 LEU A O 1
ATOM 863 N N . GLU A 1 115 ? 7.431 7.258 -1.198 1.00 88.62 115 GLU A N 1
ATOM 864 C CA . GLU A 1 115 ? 8.157 6.418 -0.242 1.00 88.62 115 GLU A CA 1
ATOM 865 C C . GLU A 1 115 ? 7.435 5.073 -0.079 1.00 88.62 115 GLU A C 1
ATOM 867 O O . GLU A 1 115 ? 6.236 5.026 0.212 1.00 88.62 115 GLU A O 1
ATOM 872 N N . PHE A 1 116 ? 8.173 3.981 -0.245 1.00 89.31 116 PHE A N 1
ATOM 873 C CA . PHE A 1 116 ? 7.729 2.623 0.047 1.00 89.31 116 PHE A CA 1
ATOM 874 C C . PHE A 1 116 ? 8.476 2.094 1.260 1.00 89.31 116 PHE A C 1
ATOM 876 O O . PHE A 1 116 ? 9.677 2.310 1.395 1.00 89.31 116 PHE A O 1
ATOM 883 N N . VAL A 1 117 ? 7.771 1.396 2.139 1.00 88.94 117 VAL A N 1
ATOM 884 C CA . VAL A 1 117 ? 8.327 0.830 3.365 1.00 88.94 117 VAL A CA 1
ATOM 885 C C . VAL A 1 117 ? 8.165 -0.678 3.308 1.00 88.94 117 VAL A C 1
ATOM 887 O O . VAL A 1 117 ? 7.037 -1.169 3.273 1.00 88.94 117 VAL A O 1
ATOM 890 N N . ASP A 1 118 ? 9.272 -1.414 3.305 1.00 88.38 118 ASP A N 1
ATOM 891 C CA . ASP A 1 118 ? 9.239 -2.864 3.416 1.00 88.38 118 ASP A CA 1
ATOM 892 C C . ASP A 1 118 ? 8.909 -3.264 4.854 1.00 88.38 118 ASP A C 1
ATOM 894 O O . ASP A 1 118 ? 9.708 -3.086 5.779 1.00 88.38 118 ASP A O 1
ATOM 898 N N . VAL A 1 119 ? 7.713 -3.801 5.074 1.00 81.56 119 VAL A N 1
ATOM 899 C CA . VAL A 1 119 ? 7.324 -4.277 6.401 1.00 81.56 119 VAL A CA 1
ATOM 900 C C . VAL A 1 119 ? 7.709 -5.748 6.500 1.00 81.56 119 VAL A C 1
ATOM 902 O O . VAL A 1 119 ? 7.384 -6.531 5.611 1.00 81.56 119 VAL A O 1
ATOM 905 N N . ALA A 1 120 ? 8.436 -6.137 7.552 1.00 68.69 120 ALA A N 1
ATOM 906 C CA . ALA A 1 120 ? 8.864 -7.524 7.771 1.00 68.69 120 ALA A CA 1
ATOM 907 C C . ALA A 1 120 ? 7.693 -8.517 7.607 1.00 68.69 120 ALA A C 1
ATOM 909 O O . ALA A 1 120 ? 6.560 -8.172 7.909 1.00 68.69 120 ALA A O 1
ATOM 910 N N . GLY A 1 121 ? 7.933 -9.735 7.112 1.00 63.31 121 GLY A N 1
ATOM 911 C CA . GLY A 1 121 ? 6.850 -10.694 6.845 1.00 63.31 121 GLY A CA 1
ATOM 912 C C . GLY A 1 121 ? 5.983 -10.973 8.080 1.00 63.31 121 GLY A C 1
ATOM 913 O O . GLY A 1 121 ? 6.510 -11.175 9.177 1.00 63.31 121 GLY A O 1
ATOM 914 N N . LEU A 1 122 ? 4.657 -10.976 7.901 1.00 61.03 122 LEU A N 1
ATOM 915 C CA . LEU A 1 122 ? 3.710 -11.272 8.975 1.00 61.03 122 LEU A CA 1
ATOM 916 C C . LEU A 1 122 ? 3.859 -12.743 9.396 1.00 61.03 122 LEU A C 1
ATOM 918 O O . LEU A 1 122 ? 3.750 -13.648 8.570 1.00 61.03 122 LEU A O 1
ATOM 922 N N . ILE A 1 123 ? 4.068 -12.983 10.688 1.00 56.56 123 ILE A N 1
ATOM 923 C CA . ILE A 1 123 ? 3.950 -14.314 11.291 1.00 56.56 123 ILE A CA 1
ATOM 924 C C . ILE A 1 123 ? 2.549 -14.397 11.909 1.00 56.56 123 ILE A C 1
ATOM 926 O O . ILE A 1 123 ? 2.106 -13.433 12.539 1.00 56.56 123 ILE A O 1
ATOM 930 N N . LYS A 1 124 ? 1.847 -15.523 11.707 1.00 60.50 124 LYS A N 1
ATOM 931 C CA . LYS A 1 124 ? 0.516 -15.790 12.291 1.00 60.50 124 LYS A CA 1
ATOM 932 C C . LYS A 1 124 ? 0.508 -15.419 13.786 1.00 60.50 124 LYS A C 1
ATOM 934 O O . LYS A 1 124 ? 1.431 -15.804 14.503 1.00 60.50 124 LYS A O 1
ATOM 939 N N . GLY A 1 125 ? -0.514 -14.694 14.251 1.00 60.12 125 GLY A N 1
ATOM 940 C CA . GLY A 1 125 ? -0.639 -14.263 15.650 1.00 60.12 125 GLY A CA 1
ATOM 941 C C . GLY A 1 125 ? -0.120 -12.854 15.962 1.00 60.12 125 GLY A C 1
ATOM 942 O O . GLY A 1 125 ? 0.064 -12.520 17.135 1.00 60.12 125 GLY A O 1
ATOM 943 N N . ALA A 1 126 ? 0.088 -11.996 14.958 1.00 61.53 126 ALA A N 1
ATOM 944 C CA . ALA A 1 126 ? 0.540 -10.619 15.179 1.00 61.53 126 ALA A CA 1
ATOM 945 C C . ALA A 1 126 ? -0.427 -9.807 16.063 1.00 61.53 126 ALA A C 1
ATOM 947 O O . ALA A 1 126 ? 0.021 -8.985 16.869 1.00 61.53 126 ALA A O 1
ATOM 948 N N . ALA A 1 127 ? -1.734 -10.077 15.973 1.00 58.34 127 ALA A N 1
ATOM 949 C CA . ALA A 1 127 ? -2.754 -9.446 16.809 1.00 58.34 127 ALA A CA 1
ATOM 950 C C . ALA A 1 127 ? -2.736 -9.904 18.284 1.00 58.34 127 ALA A C 1
ATOM 952 O O . ALA A 1 127 ? -3.248 -9.196 19.152 1.00 58.34 127 ALA A O 1
ATOM 953 N N . GLN A 1 128 ? -2.128 -11.054 18.603 1.00 60.09 128 GLN A N 1
ATOM 954 C CA . GLN A 1 128 ? -2.107 -11.626 19.962 1.00 60.09 128 GLN A CA 1
ATOM 955 C C . GLN A 1 128 ? -1.046 -10.978 20.873 1.00 60.09 128 GLN A C 1
ATOM 957 O O . GLN A 1 128 ? -1.002 -11.245 22.074 1.00 60.09 128 GLN A O 1
ATOM 962 N N . GLY A 1 129 ? -0.231 -10.065 20.333 1.00 55.75 129 GLY A N 1
ATOM 963 C CA . GLY A 1 129 ? 0.656 -9.202 21.115 1.00 55.75 129 GLY A CA 1
ATOM 964 C C . GLY A 1 129 ? 2.032 -9.786 21.443 1.00 55.75 129 GLY A C 1
ATOM 965 O O . GLY A 1 129 ? 2.771 -9.171 22.217 1.00 55.75 129 GLY A O 1
ATOM 966 N N . GLU A 1 130 ? 2.421 -10.916 20.848 1.00 49.75 130 GLU A N 1
ATOM 967 C CA . GLU A 1 130 ? 3.778 -11.450 20.982 1.00 49.75 130 GLU A CA 1
ATOM 968 C C . GLU A 1 130 ? 4.781 -10.633 20.142 1.00 49.75 130 GLU A C 1
ATOM 970 O O . GLU A 1 130 ? 4.839 -10.721 18.916 1.00 49.75 130 GLU A O 1
ATOM 975 N N . GLY A 1 131 ? 5.584 -9.805 20.822 1.00 61.28 131 GLY A N 1
ATOM 976 C CA . GLY A 1 131 ? 6.837 -9.223 20.320 1.00 61.28 131 GLY A CA 1
ATOM 977 C C . GLY A 1 131 ? 6.794 -8.613 18.910 1.00 61.28 131 GLY A C 1
ATOM 978 O O . GLY A 1 131 ? 6.372 -7.466 18.736 1.00 61.28 131 GLY A O 1
ATOM 979 N N . LEU A 1 132 ? 7.297 -9.367 17.921 1.00 57.19 132 LEU A N 1
ATOM 980 C CA . LEU A 1 132 ? 7.487 -8.936 16.528 1.00 57.19 132 LEU A CA 1
ATOM 981 C C . LEU A 1 132 ? 6.190 -8.453 15.854 1.00 57.19 132 LEU A C 1
ATOM 983 O O . LEU A 1 132 ? 6.245 -7.525 15.048 1.00 57.19 132 LEU A O 1
ATOM 987 N N . GLY A 1 133 ? 5.029 -9.011 16.215 1.00 66.38 133 GLY A N 1
ATOM 988 C CA . GLY A 1 133 ? 3.740 -8.628 15.625 1.00 66.38 133 GLY A CA 1
ATOM 989 C C . GLY A 1 133 ? 3.350 -7.173 15.897 1.00 66.38 133 GLY A C 1
ATOM 990 O O . GLY A 1 133 ? 2.880 -6.464 15.010 1.00 66.38 133 GLY A O 1
ATOM 991 N N . ASN A 1 134 ? 3.634 -6.665 17.098 1.00 69.75 134 ASN A N 1
ATOM 992 C CA . ASN A 1 134 ? 3.347 -5.269 17.438 1.00 69.75 134 ASN A CA 1
ATOM 993 C C . ASN A 1 134 ? 4.272 -4.280 16.715 1.00 69.75 134 ASN A C 1
ATOM 995 O O . ASN A 1 134 ? 3.845 -3.169 16.400 1.00 69.75 134 ASN A O 1
ATOM 999 N N . GLN A 1 135 ? 5.523 -4.668 16.443 1.00 69.62 135 GLN A N 1
ATOM 1000 C CA . GLN A 1 135 ? 6.444 -3.842 15.654 1.00 69.62 135 GLN A CA 1
ATOM 1001 C C . GLN A 1 135 ? 5.979 -3.762 14.196 1.00 69.62 135 GLN A C 1
ATOM 1003 O O . GLN A 1 135 ? 5.904 -2.665 13.650 1.00 69.62 135 GLN A O 1
ATOM 1008 N N . PHE A 1 136 ? 5.559 -4.895 13.622 1.00 76.12 136 PHE A N 1
ATOM 1009 C CA . PHE A 1 136 ? 4.947 -4.973 12.294 1.00 76.12 136 PHE A CA 1
ATOM 1010 C C . PHE A 1 136 ? 3.734 -4.042 12.157 1.00 76.12 136 PHE A C 1
ATOM 1012 O O . PHE A 1 136 ? 3.703 -3.158 11.297 1.00 76.12 136 PHE A O 1
ATOM 1019 N N . LEU A 1 137 ? 2.753 -4.183 13.055 1.00 82.25 137 LEU A N 1
ATOM 1020 C CA . LEU A 1 137 ? 1.550 -3.349 13.045 1.00 82.25 137 LEU A CA 1
ATOM 1021 C C . LEU A 1 137 ? 1.902 -1.873 13.281 1.00 82.25 137 LEU A C 1
ATOM 1023 O O . LEU A 1 137 ? 1.291 -0.990 12.682 1.00 82.25 137 LEU A O 1
ATOM 1027 N N . GLY A 1 138 ? 2.906 -1.593 14.117 1.00 83.88 138 GLY A N 1
ATOM 1028 C CA . GLY A 1 138 ? 3.431 -0.249 14.351 1.00 83.88 138 GLY A CA 1
ATOM 1029 C C . GLY A 1 138 ? 3.961 0.418 13.080 1.00 83.88 138 GLY A C 1
ATOM 1030 O O . GLY A 1 138 ? 3.599 1.565 12.813 1.00 83.88 138 GLY A O 1
ATOM 1031 N N . SER A 1 139 ? 4.744 -0.300 12.272 1.00 84.38 139 SER A N 1
ATOM 1032 C CA . SER A 1 139 ? 5.250 0.191 10.983 1.00 84.38 139 SER A CA 1
ATOM 1033 C C . SER A 1 139 ? 4.117 0.485 9.999 1.00 84.38 139 SER A C 1
ATOM 1035 O O . SER A 1 139 ? 4.092 1.554 9.389 1.00 84.38 139 SER A O 1
ATOM 1037 N N . ILE A 1 140 ? 3.116 -0.396 9.899 1.00 88.81 140 ILE A N 1
ATOM 1038 C CA . ILE A 1 140 ? 1.960 -0.152 9.019 1.00 88.81 140 ILE A CA 1
ATOM 1039 C C . ILE A 1 140 ? 1.152 1.059 9.495 1.00 88.81 140 ILE A C 1
ATOM 1041 O O . ILE A 1 140 ? 0.688 1.849 8.672 1.00 88.81 140 ILE A O 1
ATOM 1045 N N . ARG A 1 141 ? 0.993 1.259 10.812 1.00 88.25 141 ARG A N 1
ATOM 1046 C CA . ARG A 1 141 ? 0.259 2.419 11.356 1.00 88.25 141 ARG A CA 1
ATOM 1047 C C . ARG A 1 141 ? 0.864 3.752 10.926 1.00 88.25 141 ARG A C 1
ATOM 1049 O O . ARG A 1 141 ? 0.091 4.689 10.716 1.00 88.25 141 ARG A O 1
ATOM 1056 N N . GLN A 1 142 ? 2.189 3.819 10.787 1.00 86.50 142 GLN A N 1
ATOM 1057 C CA . GLN A 1 142 ? 2.920 5.014 10.351 1.00 86.50 142 GLN A CA 1
ATOM 1058 C C . GLN A 1 142 ? 2.762 5.303 8.852 1.00 86.50 142 GLN A C 1
ATOM 1060 O O . GLN A 1 142 ? 2.887 6.455 8.453 1.00 86.50 142 GLN A O 1
ATOM 1065 N N . CYS A 1 143 ? 2.430 4.291 8.048 1.00 90.44 143 CYS A N 1
ATOM 1066 C CA . CYS A 1 143 ? 2.212 4.438 6.612 1.00 90.44 143 CYS A CA 1
ATOM 1067 C C . CYS A 1 143 ? 0.808 4.971 6.291 1.00 90.44 143 CYS A C 1
ATOM 1069 O O . CYS A 1 143 ? -0.116 4.861 7.093 1.00 90.44 143 CYS A O 1
ATOM 1071 N N . ASP A 1 144 ? 0.604 5.512 5.097 1.00 91.38 144 ASP A N 1
ATOM 1072 C CA . ASP A 1 144 ? -0.673 6.067 4.636 1.00 91.38 144 ASP A CA 1
ATOM 1073 C C . ASP A 1 144 ? -1.480 5.083 3.779 1.00 91.38 144 ASP A C 1
ATOM 1075 O O . ASP A 1 144 ? -2.709 5.155 3.760 1.00 91.38 144 ASP A O 1
ATOM 1079 N N . ALA A 1 145 ? -0.806 4.153 3.102 1.00 92.44 145 ALA A N 1
ATOM 1080 C CA . ALA A 1 145 ? -1.407 3.125 2.255 1.00 92.44 145 ALA A CA 1
ATOM 1081 C C . ALA A 1 145 ? -0.727 1.764 2.449 1.00 92.44 145 ALA A C 1
ATOM 1083 O O . ALA A 1 145 ? 0.386 1.686 2.974 1.00 92.44 145 ALA A O 1
ATOM 1084 N N . ILE A 1 146 ? -1.403 0.702 2.009 1.00 93.00 146 ILE A N 1
ATOM 1085 C CA . ILE A 1 146 ? -0.909 -0.677 2.067 1.00 93.00 146 ILE A CA 1
ATOM 1086 C C . ILE A 1 146 ? -0.867 -1.262 0.651 1.00 93.00 146 ILE A C 1
ATOM 1088 O O . ILE A 1 146 ? -1.855 -1.221 -0.078 1.00 93.00 146 ILE A O 1
ATOM 1092 N N . VAL A 1 147 ? 0.268 -1.837 0.275 1.00 94.62 147 VAL A N 1
ATOM 1093 C CA . VAL A 1 147 ? 0.429 -2.729 -0.872 1.00 94.62 147 VAL A CA 1
ATOM 1094 C C . VAL A 1 147 ? 0.584 -4.138 -0.323 1.00 94.62 147 VAL A C 1
ATOM 1096 O O . VAL A 1 147 ? 1.600 -4.472 0.278 1.00 94.62 147 VAL A O 1
ATOM 1099 N N . HIS A 1 148 ? -0.441 -4.956 -0.506 1.00 94.38 148 HIS A N 1
ATOM 1100 C CA . HIS A 1 148 ? -0.443 -6.350 -0.110 1.00 94.38 148 HIS A CA 1
ATOM 1101 C C . HIS A 1 148 ? 0.040 -7.213 -1.274 1.00 94.38 148 HIS A C 1
ATOM 1103 O O . HIS A 1 148 ? -0.682 -7.413 -2.246 1.00 94.38 148 HIS A O 1
ATOM 1109 N N . VAL A 1 149 ? 1.246 -7.760 -1.169 1.00 93.88 149 VAL A N 1
ATOM 1110 C CA . VAL A 1 149 ? 1.792 -8.725 -2.126 1.00 93.88 149 VAL A CA 1
ATOM 1111 C C . VAL A 1 149 ? 1.148 -10.084 -1.877 1.00 93.88 149 VAL A C 1
ATOM 1113 O O . VAL A 1 149 ? 1.177 -10.589 -0.753 1.00 93.88 149 VAL A O 1
ATOM 1116 N N . VAL A 1 150 ? 0.526 -10.645 -2.908 1.00 93.19 150 VAL A N 1
ATOM 1117 C CA . VAL A 1 150 ? -0.164 -11.939 -2.870 1.00 93.19 150 VAL A CA 1
ATOM 1118 C C . VAL A 1 150 ? 0.463 -12.845 -3.919 1.00 93.19 150 VAL A C 1
ATOM 1120 O O . VAL A 1 150 ? 0.632 -12.434 -5.067 1.00 93.19 150 VAL A O 1
ATOM 1123 N N . ARG A 1 151 ? 0.804 -14.075 -3.533 1.00 92.12 151 ARG A N 1
ATOM 1124 C CA . ARG A 1 151 ? 1.351 -15.072 -4.454 1.00 92.12 151 ARG A CA 1
ATOM 1125 C C . ARG A 1 151 ? 0.231 -15.636 -5.328 1.00 92.12 151 ARG A C 1
ATOM 1127 O O . ARG A 1 151 ? -0.690 -16.274 -4.830 1.00 92.12 151 ARG A O 1
ATOM 1134 N N . CYS A 1 152 ? 0.344 -15.436 -6.635 1.00 91.81 152 CYS A N 1
ATOM 1135 C CA . CYS A 1 152 ? -0.587 -15.931 -7.649 1.00 91.81 152 CYS A CA 1
ATOM 1136 C C . CYS A 1 152 ? 0.083 -16.892 -8.646 1.00 91.81 152 CYS A C 1
ATOM 1138 O O . CYS A 1 152 ? -0.460 -17.113 -9.725 1.00 91.81 152 CYS A O 1
ATOM 1140 N N . PHE A 1 153 ? 1.227 -17.485 -8.296 1.00 89.06 153 PHE A N 1
ATOM 1141 C CA . PHE A 1 153 ? 1.930 -18.487 -9.101 1.00 89.06 153 PHE A CA 1
ATOM 1142 C C . PHE A 1 153 ? 2.252 -19.739 -8.279 1.00 89.06 153 PHE A C 1
ATOM 1144 O O . PHE A 1 153 ? 2.441 -19.674 -7.059 1.00 89.06 153 PHE A O 1
ATOM 1151 N N . GLU A 1 154 ? 2.327 -20.878 -8.960 1.00 83.50 154 GLU A N 1
ATOM 1152 C CA . GLU A 1 154 ? 2.843 -22.123 -8.397 1.00 83.50 154 GLU A CA 1
ATOM 1153 C C . GLU A 1 154 ? 4.311 -22.277 -8.775 1.00 83.50 154 GLU A C 1
ATOM 1155 O O . GLU A 1 154 ? 4.705 -21.964 -9.894 1.00 83.50 154 GLU A O 1
ATOM 1160 N N . ASP A 1 155 ? 5.103 -22.728 -7.810 1.00 79.81 155 ASP A N 1
ATOM 1161 C CA . ASP A 1 155 ? 6.512 -23.051 -7.994 1.00 79.81 155 ASP A CA 1
ATOM 1162 C C . ASP A 1 155 ? 6.832 -24.213 -7.052 1.00 79.81 155 ASP A C 1
ATOM 1164 O O . ASP A 1 155 ? 6.615 -24.097 -5.838 1.00 79.81 155 ASP A O 1
ATOM 1168 N N . ASP A 1 156 ? 7.284 -25.324 -7.633 1.00 72.44 156 ASP A N 1
ATOM 1169 C CA . ASP A 1 156 ? 7.617 -26.566 -6.934 1.00 72.44 156 ASP A CA 1
ATOM 1170 C C . ASP A 1 156 ? 8.845 -26.403 -6.021 1.00 72.44 156 ASP A C 1
ATOM 1172 O O . ASP A 1 156 ? 8.979 -27.135 -5.035 1.00 72.44 156 ASP A O 1
ATOM 1176 N N . ASP A 1 157 ? 9.706 -25.418 -6.292 1.00 72.31 157 ASP A N 1
ATOM 1177 C CA . ASP A 1 157 ? 10.905 -25.133 -5.504 1.00 72.31 157 ASP A CA 1
ATOM 1178 C C . ASP A 1 157 ? 10.613 -24.228 -4.288 1.00 72.31 157 ASP A C 1
ATOM 1180 O O . ASP A 1 157 ? 11.420 -24.142 -3.354 1.00 72.31 157 ASP A O 1
ATOM 1184 N N . VAL A 1 158 ? 9.435 -23.588 -4.237 1.00 71.75 158 VAL A N 1
ATOM 1185 C CA . VAL A 1 158 ? 9.063 -22.633 -3.178 1.00 71.75 158 VAL A CA 1
ATOM 1186 C C . VAL A 1 158 ? 7.911 -23.157 -2.325 1.00 71.75 158 VAL A C 1
ATOM 1188 O O . VAL A 1 158 ? 6.729 -23.019 -2.658 1.00 71.75 158 VAL A O 1
ATOM 1191 N N . ILE A 1 159 ? 8.253 -23.657 -1.135 1.00 72.88 159 ILE A N 1
ATOM 1192 C CA . ILE A 1 159 ? 7.288 -24.183 -0.162 1.00 72.88 159 ILE A CA 1
ATOM 1193 C C . ILE A 1 159 ? 6.379 -23.060 0.360 1.00 72.88 159 ILE A C 1
ATOM 1195 O O . ILE A 1 159 ? 6.832 -22.088 0.978 1.00 72.88 159 ILE A O 1
ATOM 1199 N N . HIS A 1 160 ? 5.074 -23.233 0.148 1.00 75.38 160 HIS A N 1
ATOM 1200 C CA . HIS A 1 160 ? 4.050 -22.379 0.738 1.00 75.38 160 HIS A CA 1
ATOM 1201 C C . HIS A 1 160 ? 3.865 -22.685 2.232 1.00 75.38 160 HIS A C 1
ATOM 1203 O O . HIS A 1 160 ? 3.910 -23.848 2.635 1.00 75.38 160 HIS A O 1
ATOM 1209 N N . VAL A 1 161 ? 3.599 -21.663 3.053 1.00 71.75 161 VAL A N 1
ATOM 1210 C CA . VAL A 1 161 ? 3.465 -21.806 4.520 1.00 71.75 161 VAL A CA 1
ATOM 1211 C C . VAL A 1 161 ? 2.392 -22.832 4.905 1.00 71.75 161 VAL A C 1
ATOM 1213 O O . VAL A 1 161 ? 2.579 -23.592 5.851 1.00 71.75 161 VAL A O 1
ATOM 1216 N N . ASP A 1 162 ? 1.300 -22.884 4.141 1.00 67.75 162 ASP A N 1
ATOM 1217 C CA . ASP A 1 162 ? 0.181 -23.815 4.338 1.00 67.75 162 ASP A CA 1
ATOM 1218 C C . ASP A 1 162 ? 0.181 -24.990 3.332 1.00 67.75 162 ASP A C 1
ATOM 1220 O O . ASP A 1 162 ? -0.816 -25.694 3.183 1.00 67.75 162 ASP A O 1
ATOM 1224 N N . GLY A 1 163 ? 1.290 -25.216 2.618 1.00 73.81 163 GLY A N 1
ATOM 1225 C CA . GLY A 1 163 ? 1.490 -26.349 1.701 1.00 73.81 163 GLY A CA 1
ATOM 1226 C C . GLY A 1 163 ? 0.813 -26.234 0.329 1.00 73.81 163 GLY A C 1
ATOM 1227 O O . GLY A 1 163 ? 1.308 -26.819 -0.628 1.00 73.81 163 GLY A O 1
ATOM 1228 N N . THR A 1 164 ? -0.265 -25.458 0.199 1.00 82.56 164 THR A N 1
ATOM 1229 C CA . THR A 1 164 ? -0.906 -25.120 -1.088 1.00 82.56 164 THR A CA 1
ATOM 1230 C C . THR A 1 164 ? -0.943 -23.614 -1.297 1.00 82.56 164 THR A C 1
ATOM 1232 O O . THR A 1 164 ? -1.106 -22.884 -0.320 1.00 82.56 164 THR A O 1
ATOM 1235 N N . VAL A 1 165 ? -0.830 -23.147 -2.542 1.00 84.19 165 VAL A N 1
ATOM 1236 C CA . VAL A 1 165 ? -0.976 -21.723 -2.890 1.00 84.19 165 VAL A CA 1
ATOM 1237 C C . VAL A 1 165 ? -2.462 -21.394 -3.036 1.00 84.19 165 VAL A C 1
ATOM 1239 O O . VAL A 1 165 ? -3.141 -21.978 -3.880 1.00 84.19 165 VAL A O 1
ATOM 1242 N N . ASP A 1 166 ? -2.962 -20.469 -2.218 1.00 88.44 166 ASP A N 1
ATOM 1243 C CA . ASP A 1 166 ? -4.344 -19.983 -2.276 1.00 88.44 166 ASP A CA 1
ATOM 1244 C C . ASP A 1 166 ? -4.362 -18.463 -2.020 1.00 88.44 166 ASP A C 1
ATOM 1246 O O . ASP A 1 166 ? -4.382 -18.034 -0.864 1.00 88.44 166 ASP A O 1
ATOM 1250 N N . PRO A 1 167 ? -4.367 -17.643 -3.088 1.00 90.06 167 PRO A N 1
ATOM 1251 C CA . PRO A 1 167 ? -4.290 -16.186 -2.986 1.00 90.06 167 PRO A CA 1
ATOM 1252 C C . PRO A 1 167 ? -5.385 -15.568 -2.112 1.00 90.06 167 PRO A C 1
ATOM 1254 O O . PRO A 1 167 ? -5.153 -14.554 -1.456 1.00 90.06 167 PRO A O 1
ATOM 1257 N N . ILE A 1 168 ? -6.583 -16.159 -2.129 1.00 92.06 168 ILE A N 1
ATOM 1258 C CA . ILE A 1 168 ? -7.760 -15.674 -1.403 1.00 92.06 168 ILE A CA 1
ATOM 1259 C C . ILE A 1 168 ? -7.562 -15.919 0.081 1.00 92.06 168 ILE A C 1
ATOM 1261 O O . ILE A 1 168 ? -7.621 -14.978 0.870 1.00 92.06 168 ILE A O 1
ATOM 1265 N N . ARG A 1 169 ? -7.237 -17.159 0.450 1.00 90.44 169 ARG A N 1
ATOM 1266 C CA . ARG A 1 169 ? -6.946 -17.517 1.841 1.00 90.44 169 ARG A CA 1
ATOM 1267 C C . ARG A 1 169 ? -5.785 -16.695 2.401 1.00 90.44 169 ARG A C 1
ATOM 1269 O O . ARG A 1 169 ? -5.831 -16.263 3.552 1.00 90.44 169 ARG A O 1
ATOM 1276 N N . ASP A 1 170 ? -4.749 -16.480 1.598 1.00 89.44 170 ASP A N 1
ATOM 1277 C CA . ASP A 1 170 ? -3.551 -15.755 2.012 1.00 89.44 170 ASP A CA 1
ATOM 1278 C C . ASP A 1 170 ? -3.836 -14.261 2.236 1.00 89.44 170 ASP A C 1
ATOM 1280 O O . ASP A 1 170 ? -3.367 -13.685 3.222 1.00 89.44 170 ASP A O 1
ATOM 1284 N N . ALA A 1 171 ? -4.644 -13.646 1.364 1.00 91.06 171 ALA A N 1
ATOM 1285 C CA . ALA A 1 171 ? -5.109 -12.269 1.522 1.00 91.06 171 ALA A CA 1
ATOM 1286 C C . ALA A 1 171 ? -6.048 -12.112 2.732 1.00 91.06 171 ALA A C 1
ATOM 1288 O O . ALA A 1 171 ? -5.868 -11.204 3.549 1.00 91.06 171 ALA A O 1
ATOM 1289 N N . GLU A 1 172 ? -7.007 -13.028 2.899 1.00 90.44 172 GLU A N 1
ATOM 1290 C CA . GLU A 1 172 ? -7.932 -13.044 4.040 1.00 90.44 172 GLU A CA 1
ATOM 1291 C C . GLU A 1 172 ? -7.191 -13.164 5.368 1.00 90.44 172 GLU A C 1
ATOM 1293 O O . GLU A 1 172 ? -7.534 -12.474 6.326 1.00 90.44 172 GLU A O 1
ATOM 1298 N N . LEU A 1 173 ? -6.138 -13.981 5.431 1.00 89.56 173 LEU A N 1
ATOM 1299 C CA . LEU A 1 173 ? -5.344 -14.150 6.644 1.00 89.56 173 LEU A CA 1
ATOM 1300 C C . LEU A 1 173 ? -4.741 -12.821 7.124 1.00 89.56 173 LEU A C 1
ATOM 1302 O O . LEU A 1 173 ? -4.848 -12.489 8.307 1.00 89.56 173 LEU A O 1
ATOM 1306 N N . ILE A 1 174 ? -4.125 -12.046 6.226 1.00 88.69 174 ILE A N 1
ATOM 1307 C CA . ILE A 1 174 ? -3.568 -10.737 6.594 1.00 88.69 174 ILE A CA 1
ATOM 1308 C C . ILE A 1 174 ? -4.693 -9.756 6.930 1.00 88.69 174 ILE A C 1
ATOM 1310 O O . ILE A 1 174 ? -4.598 -9.045 7.933 1.00 88.69 174 ILE A O 1
ATOM 1314 N N . ASN A 1 175 ? -5.773 -9.733 6.148 1.00 90.44 175 ASN A N 1
ATOM 1315 C CA . ASN A 1 175 ? -6.915 -8.853 6.402 1.00 90.44 175 ASN A CA 1
ATOM 1316 C C . ASN A 1 175 ? -7.547 -9.101 7.776 1.00 90.44 175 ASN A C 1
ATOM 1318 O O . ASN A 1 175 ? -7.860 -8.140 8.485 1.00 90.44 175 ASN A O 1
ATOM 1322 N N . LEU A 1 176 ? -7.682 -10.363 8.184 1.00 90.06 176 LEU A N 1
ATOM 1323 C CA . LEU A 1 176 ? -8.182 -10.754 9.501 1.00 90.06 176 LEU A CA 1
ATOM 1324 C C . LEU A 1 176 ? -7.248 -10.287 10.619 1.00 90.06 176 LEU A C 1
ATOM 1326 O O . LEU A 1 176 ? -7.710 -9.713 11.600 1.00 90.06 176 LEU A O 1
ATOM 1330 N N . GLU A 1 177 ? -5.933 -10.444 10.469 1.00 88.56 177 GLU A N 1
ATOM 1331 C CA . GLU A 1 177 ? -4.960 -9.988 11.475 1.00 88.56 177 GLU A CA 1
ATOM 1332 C C . GLU A 1 177 ? -4.980 -8.458 11.646 1.00 88.56 177 GLU A C 1
ATOM 1334 O O . GLU A 1 177 ? -4.963 -7.950 12.773 1.00 88.56 177 GLU A O 1
ATOM 1339 N N . LEU A 1 178 ? -5.100 -7.705 10.546 1.00 90.94 178 LEU A N 1
ATOM 1340 C CA . LEU A 1 178 ? -5.291 -6.250 10.597 1.00 90.94 178 LEU A CA 1
ATOM 1341 C C . LEU A 1 178 ? -6.631 -5.880 11.257 1.00 90.94 178 LEU A C 1
ATOM 1343 O O . LEU A 1 178 ? -6.689 -4.940 12.055 1.00 90.94 178 LEU A O 1
ATOM 1347 N N . THR A 1 179 ? -7.692 -6.632 10.952 1.00 92.44 179 THR A N 1
ATOM 1348 C CA . THR A 1 179 ? -9.046 -6.449 11.500 1.00 92.44 179 THR A CA 1
ATOM 1349 C C . THR A 1 179 ? -9.076 -6.699 13.002 1.00 92.44 179 THR A C 1
ATOM 1351 O O . THR A 1 179 ? -9.587 -5.861 13.744 1.00 92.44 179 THR A O 1
ATOM 1354 N N . PHE A 1 180 ? -8.451 -7.772 13.487 1.00 90.75 180 PHE A N 1
ATOM 1355 C CA . PHE A 1 180 ? -8.356 -8.067 14.917 1.00 90.75 180 PHE A CA 1
ATOM 1356 C C . PHE A 1 180 ? -7.537 -7.023 15.675 1.00 90.75 180 PHE A C 1
ATOM 1358 O O . PHE A 1 180 ? -7.928 -6.609 16.771 1.00 90.75 180 PHE A O 1
ATOM 1365 N N . ALA A 1 181 ? -6.438 -6.541 15.088 1.00 90.75 181 ALA A N 1
ATOM 1366 C CA . ALA A 1 181 ? -5.644 -5.470 15.681 1.00 90.75 181 ALA A CA 1
ATOM 1367 C C . ALA A 1 181 ? -6.445 -4.163 15.829 1.00 90.75 181 ALA A C 1
ATOM 1369 O O . ALA A 1 181 ? -6.326 -3.471 16.848 1.00 90.75 181 ALA A O 1
ATOM 1370 N N . ASP A 1 182 ? -7.268 -3.820 14.837 1.00 93.88 182 ASP A N 1
ATOM 1371 C CA . ASP A 1 182 ? -8.158 -2.663 14.913 1.00 93.88 182 ASP A CA 1
ATOM 1372 C C . ASP A 1 182 ? -9.326 -2.895 15.875 1.00 93.88 182 ASP A C 1
ATOM 1374 O O . ASP A 1 182 ? -9.640 -1.996 16.655 1.00 93.88 182 ASP A O 1
ATOM 1378 N N . LEU A 1 183 ? -9.932 -4.086 15.888 1.00 93.69 183 LEU A N 1
ATOM 1379 C CA . LEU A 1 183 ? -11.045 -4.425 16.779 1.00 93.69 183 LEU A CA 1
ATOM 1380 C C . LEU A 1 183 ? -10.632 -4.270 18.243 1.00 93.69 183 LEU A C 1
ATOM 1382 O O . LEU A 1 183 ? -11.272 -3.523 18.983 1.00 93.69 183 LEU A O 1
ATOM 1386 N N . ALA A 1 184 ? -9.499 -4.859 18.636 1.00 92.06 184 ALA A N 1
ATOM 1387 C CA . ALA A 1 184 ? -8.972 -4.743 19.994 1.00 92.06 184 ALA A CA 1
ATOM 1388 C C . ALA A 1 184 ? -8.717 -3.277 20.403 1.00 92.06 184 ALA A C 1
ATOM 1390 O O . ALA A 1 184 ? -8.956 -2.872 21.548 1.00 92.06 184 ALA A O 1
ATOM 1391 N N . GLN A 1 185 ? -8.245 -2.445 19.469 1.00 92.69 185 GLN A N 1
ATOM 1392 C CA . GLN A 1 185 ? -8.035 -1.019 19.712 1.00 92.69 185 GLN A CA 1
ATOM 1393 C C . GLN A 1 185 ? -9.357 -0.251 19.839 1.00 92.69 185 GLN A C 1
ATOM 1395 O O . GLN A 1 185 ? -9.501 0.578 20.748 1.00 92.69 185 GLN A O 1
ATOM 1400 N N . VAL A 1 186 ? -10.304 -0.508 18.937 1.00 94.94 186 VAL A N 1
ATOM 1401 C CA . VAL A 1 186 ? -11.617 0.144 18.883 1.00 94.94 186 VAL A CA 1
ATOM 1402 C C . VAL A 1 186 ? -12.425 -0.196 20.126 1.00 94.94 186 VAL A C 1
ATOM 1404 O O . VAL A 1 186 ? -12.939 0.721 20.761 1.00 94.94 186 VAL A O 1
ATOM 1407 N N . GLU A 1 187 ? -12.465 -1.456 20.554 1.00 93.75 187 GLU A N 1
ATOM 1408 C CA . GLU A 1 187 ? -13.166 -1.879 21.771 1.00 93.75 187 GLU A CA 1
ATOM 1409 C C . GLU A 1 187 ? -12.615 -1.185 23.018 1.00 93.75 187 GLU A C 1
ATOM 1411 O O . GLU A 1 187 ? -13.365 -0.591 23.800 1.00 93.75 187 GLU A O 1
ATOM 1416 N N . LYS A 1 188 ? -11.285 -1.162 23.169 1.00 93.94 188 LYS A N 1
ATOM 1417 C CA . LYS A 1 188 ? -10.616 -0.485 24.287 1.00 93.94 188 LYS A CA 1
ATOM 1418 C C . L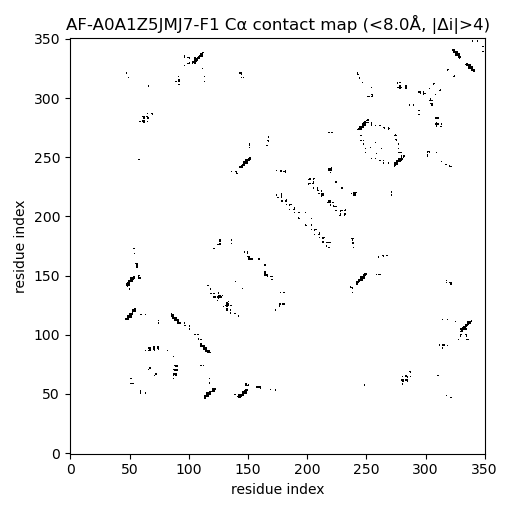YS A 1 188 ? -10.884 1.020 24.294 1.00 93.94 188 LYS A C 1
ATOM 1420 O O . LYS A 1 188 ? -10.997 1.629 25.364 1.00 93.94 188 LYS A O 1
ATOM 1425 N N . ARG A 1 189 ? -10.952 1.654 23.118 1.00 94.19 189 ARG A N 1
ATOM 1426 C CA . ARG A 1 189 ? -11.284 3.081 23.002 1.00 94.19 189 ARG A CA 1
ATOM 1427 C C . ARG A 1 189 ? -12.758 3.321 23.316 1.00 94.19 189 ARG A C 1
ATOM 1429 O O . ARG A 1 189 ? -13.057 4.216 24.106 1.00 94.19 189 ARG A O 1
ATOM 1436 N N . LEU A 1 190 ? -13.646 2.498 22.772 1.00 93.38 190 LEU A N 1
ATOM 1437 C CA . LEU A 1 190 ? -15.088 2.575 22.965 1.00 93.38 190 LEU A CA 1
ATOM 1438 C C . LEU A 1 190 ? -15.471 2.401 24.439 1.00 93.38 190 LEU A C 1
ATOM 1440 O O . LEU A 1 190 ? -16.312 3.144 24.938 1.00 93.38 190 LEU A O 1
ATOM 1444 N N . GLU A 1 191 ? -14.813 1.504 25.177 1.00 93.81 191 GLU A N 1
ATOM 1445 C CA . GLU A 1 191 ? -15.033 1.342 26.620 1.00 93.81 191 GLU A CA 1
ATOM 1446 C C . GLU A 1 191 ? -14.716 2.631 27.402 1.00 93.81 191 GLU A C 1
ATOM 1448 O O . GLU A 1 191 ? -15.465 3.025 28.299 1.00 93.81 191 GLU A O 1
ATOM 1453 N N . ARG A 1 192 ? -13.625 3.324 27.048 1.00 92.94 192 ARG A N 1
ATOM 1454 C CA . ARG A 1 192 ? -13.235 4.598 27.680 1.00 92.94 192 ARG A CA 1
ATOM 1455 C C . ARG A 1 192 ? -14.216 5.715 27.339 1.00 92.94 192 ARG A C 1
ATOM 1457 O O . ARG A 1 192 ? -14.666 6.415 28.239 1.00 92.94 192 ARG A O 1
ATOM 1464 N N . VAL A 1 193 ? -14.571 5.836 26.061 1.00 92.75 193 VAL A N 1
ATOM 1465 C CA . VAL A 1 193 ? -15.531 6.825 25.544 1.00 92.75 193 VAL A CA 1
ATOM 1466 C C . VAL A 1 193 ? -16.917 6.622 26.167 1.00 92.75 193 VAL A C 1
ATOM 1468 O O . VAL A 1 193 ? -17.574 7.589 26.523 1.00 92.75 193 VAL A O 1
ATOM 1471 N N . ARG A 1 194 ? -17.351 5.374 26.394 1.00 90.56 194 ARG A N 1
ATOM 1472 C CA . ARG A 1 194 ? -18.630 5.067 27.062 1.00 90.56 194 ARG A CA 1
ATOM 1473 C C . ARG A 1 194 ? -18.664 5.454 28.541 1.00 90.56 194 ARG A C 1
ATOM 1475 O O . ARG A 1 194 ? -19.739 5.757 29.054 1.00 90.56 194 ARG A O 1
ATOM 1482 N N . LYS A 1 195 ? -17.520 5.418 29.232 1.00 92.00 195 LYS A N 1
ATOM 1483 C CA . LYS A 1 195 ? -17.404 5.811 30.648 1.00 92.00 195 LYS A CA 1
ATOM 1484 C C . LYS A 1 195 ? -17.272 7.324 30.830 1.00 92.00 195 LYS A C 1
ATOM 1486 O O . LYS A 1 195 ? -17.595 7.834 31.902 1.00 92.00 195 LYS A O 1
ATOM 1491 N N . ASP A 1 196 ? -16.803 8.035 29.810 1.00 91.38 196 ASP A N 1
ATOM 1492 C CA . ASP A 1 196 ? -16.656 9.485 29.838 1.00 91.38 196 ASP A CA 1
ATOM 1493 C C . ASP A 1 196 ? -17.987 10.183 29.508 1.00 91.38 196 ASP A C 1
ATOM 1495 O O . ASP A 1 196 ? -18.557 10.034 28.430 1.00 91.38 196 ASP A O 1
ATOM 1499 N N . ARG A 1 197 ? -18.497 10.968 30.462 1.00 83.31 197 ARG A N 1
ATOM 1500 C CA . ARG A 1 197 ? -19.777 11.686 30.330 1.00 83.31 197 ARG A CA 1
ATOM 1501 C C . ARG A 1 197 ? -19.692 12.887 29.384 1.00 83.31 197 ARG A C 1
ATOM 1503 O O . ARG A 1 197 ? -20.738 13.366 28.959 1.00 83.31 197 ARG A O 1
ATOM 1510 N N . ASN A 1 198 ? -18.481 13.353 29.075 1.00 86.88 198 ASN A N 1
ATOM 1511 C CA . ASN A 1 198 ? -18.214 14.474 28.172 1.00 86.88 198 ASN A CA 1
ATOM 1512 C C . ASN A 1 198 ? -17.592 14.010 26.847 1.00 86.88 198 ASN A C 1
ATOM 1514 O O . ASN A 1 198 ? -17.006 14.821 26.127 1.00 86.88 198 ASN A O 1
ATOM 1518 N N . ALA A 1 199 ? -17.671 12.713 26.543 1.00 82.75 199 ALA A N 1
ATOM 1519 C CA . ALA A 1 199 ? -17.090 12.176 25.330 1.00 82.75 199 ALA A CA 1
ATOM 1520 C C . ALA A 1 199 ? -17.702 12.815 24.079 1.00 82.75 199 ALA A C 1
ATOM 1522 O O . ALA A 1 199 ? -18.889 13.145 24.042 1.00 82.75 199 ALA A O 1
ATOM 1523 N N . ASN A 1 200 ? -16.884 12.949 23.038 1.00 89.19 200 ASN A N 1
ATOM 1524 C CA . ASN A 1 200 ? -17.356 13.416 21.747 1.00 89.19 200 ASN A CA 1
ATOM 1525 C C . ASN A 1 200 ? -18.374 12.409 21.173 1.00 89.19 200 ASN A C 1
ATOM 1527 O O . ASN A 1 200 ? -18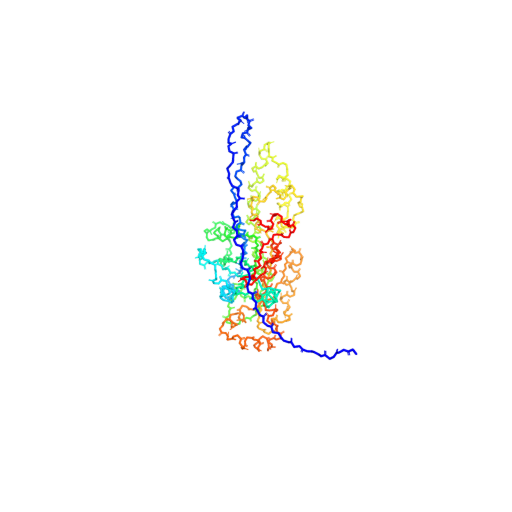.047 11.239 20.963 1.00 89.19 200 ASN A O 1
ATOM 1531 N N . THR A 1 201 ? -19.603 12.870 20.926 1.00 91.06 201 THR A N 1
ATOM 1532 C CA . THR A 1 201 ? -20.684 12.058 20.351 1.00 91.06 201 THR A CA 1
ATOM 1533 C C . THR A 1 201 ? -20.299 11.481 18.990 1.00 91.06 201 THR A C 1
ATOM 1535 O O . THR A 1 201 ? -20.586 10.313 18.735 1.00 91.06 201 THR A O 1
ATOM 1538 N N . ASP A 1 202 ? -19.599 12.253 18.157 1.00 92.75 202 ASP A N 1
ATOM 1539 C CA . ASP A 1 202 ? -19.182 11.817 16.820 1.00 92.75 202 ASP A CA 1
ATOM 1540 C C . ASP A 1 202 ? -18.151 10.692 16.915 1.00 92.75 202 ASP A C 1
ATOM 1542 O O . ASP A 1 202 ? -18.261 9.686 16.220 1.00 92.75 202 ASP A O 1
ATOM 1546 N N . GLU A 1 203 ? -17.204 10.804 17.854 1.00 93.56 203 GLU A N 1
ATOM 1547 C CA . GLU A 1 203 ? -16.218 9.750 18.117 1.00 93.56 203 GLU A CA 1
ATOM 1548 C C . GLU A 1 203 ? -16.901 8.463 18.580 1.00 93.56 203 GLU A C 1
ATOM 1550 O O . GLU A 1 203 ? -16.569 7.371 18.116 1.00 93.56 203 GLU A O 1
ATOM 1555 N N . LYS A 1 204 ? -17.885 8.576 19.475 1.00 93.00 204 LYS A N 1
ATOM 1556 C CA . LYS A 1 204 ? -18.635 7.418 19.958 1.00 93.00 204 LYS A CA 1
ATOM 1557 C C . LYS A 1 204 ? -19.401 6.731 18.826 1.00 93.00 204 LYS A C 1
ATOM 1559 O O . LYS A 1 204 ? -19.286 5.515 18.687 1.00 93.00 204 LYS A O 1
ATOM 1564 N N . ASN A 1 205 ? -20.142 7.492 18.022 1.00 94.31 205 ASN A N 1
ATOM 1565 C CA . ASN A 1 205 ? -20.913 6.956 16.899 1.00 94.31 205 ASN A CA 1
ATOM 1566 C C . ASN A 1 205 ? -19.995 6.288 15.867 1.00 94.31 205 ASN A C 1
ATOM 1568 O O . ASN A 1 205 ? -20.272 5.173 15.423 1.00 94.31 205 ASN A O 1
ATOM 1572 N N . ALA A 1 206 ? -18.870 6.930 15.543 1.00 94.81 206 ALA A N 1
ATOM 1573 C CA . ALA A 1 206 ? -17.867 6.385 14.639 1.00 94.81 206 ALA A CA 1
ATOM 1574 C C . ALA A 1 206 ? -17.308 5.047 15.144 1.00 94.81 206 ALA A C 1
ATOM 1576 O O . ALA A 1 206 ? -17.275 4.070 14.398 1.00 94.81 206 ALA A O 1
ATOM 1577 N N . LEU A 1 207 ? -16.920 4.974 16.421 1.00 95.19 207 LEU A N 1
ATOM 1578 C CA . LEU A 1 207 ? -16.402 3.750 17.037 1.00 95.19 207 LEU A CA 1
ATOM 1579 C C . LEU A 1 207 ? -17.439 2.623 17.071 1.00 95.19 207 LEU A C 1
ATOM 1581 O O . LEU A 1 207 ? -17.074 1.469 16.867 1.00 95.19 207 LEU A O 1
ATOM 1585 N N . GLU A 1 208 ? -18.717 2.928 17.308 1.00 94.69 208 GLU A N 1
ATOM 1586 C CA . GLU A 1 208 ? -19.788 1.922 17.306 1.00 94.69 208 GLU A CA 1
ATOM 1587 C C . GLU A 1 208 ? -20.034 1.357 15.903 1.00 94.69 208 GLU A C 1
ATOM 1589 O O . GLU A 1 208 ? -20.117 0.138 15.745 1.00 94.69 208 GLU A O 1
ATOM 1594 N N . LYS A 1 209 ? -20.062 2.213 14.875 1.00 95.62 209 LYS A N 1
ATOM 1595 C CA . LYS A 1 209 ? -20.181 1.783 13.473 1.00 95.62 209 LYS A CA 1
ATOM 1596 C C . LYS A 1 209 ? -18.981 0.953 13.023 1.00 95.62 209 LYS A C 1
ATOM 1598 O O . LYS A 1 209 ? -19.156 -0.111 12.437 1.00 95.62 209 LYS A O 1
ATOM 1603 N N . VAL A 1 210 ? -17.767 1.417 13.321 1.00 95.62 210 VAL A N 1
ATOM 1604 C CA . VAL A 1 210 ? -16.532 0.697 12.983 1.00 95.62 210 VAL A CA 1
ATOM 1605 C C . VAL A 1 210 ? -16.478 -0.648 13.704 1.00 95.62 210 VAL A C 1
ATOM 1607 O O . VAL A 1 210 ? -16.192 -1.660 13.075 1.00 95.62 210 VAL A O 1
ATOM 1610 N N . SER A 1 211 ? -16.811 -0.690 14.997 1.00 95.00 211 SER A N 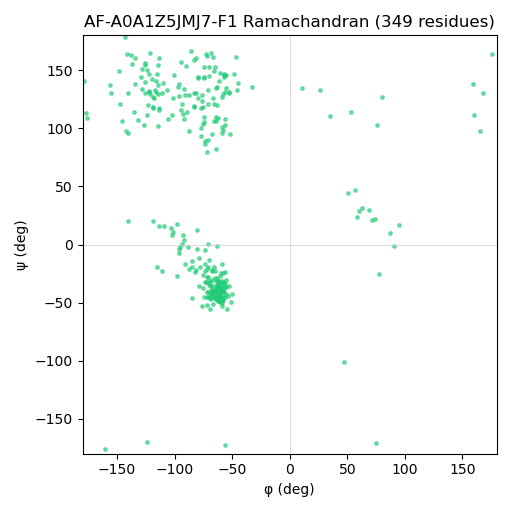1
ATOM 1611 C CA . SER A 1 211 ? -16.862 -1.940 15.762 1.00 95.00 211 SER A CA 1
ATOM 1612 C C . SER A 1 211 ? -17.868 -2.934 15.176 1.00 95.00 211 SER A C 1
ATOM 1614 O O . SER A 1 211 ? -17.570 -4.123 15.130 1.00 95.00 211 SER A O 1
ATOM 1616 N N . ALA A 1 212 ? -19.030 -2.478 14.698 1.00 94.94 212 ALA A N 1
ATOM 1617 C CA . ALA A 1 212 ? -20.022 -3.359 14.081 1.00 94.94 212 ALA A CA 1
ATOM 1618 C C . ALA A 1 212 ? -19.494 -4.041 12.808 1.00 94.94 212 ALA A C 1
ATOM 1620 O O . ALA A 1 212 ? -19.719 -5.234 12.633 1.00 94.94 212 ALA A O 1
ATOM 1621 N N . VAL A 1 213 ? -18.763 -3.306 11.964 1.00 94.44 213 VAL A N 1
ATOM 1622 C CA . VAL A 1 213 ? -18.148 -3.836 10.734 1.00 94.44 213 VAL A CA 1
ATOM 1623 C C . VAL A 1 213 ? -16.999 -4.795 11.061 1.00 94.44 213 VAL A C 1
ATOM 1625 O O . VAL A 1 213 ? -16.968 -5.910 10.549 1.00 94.44 213 VAL A O 1
ATOM 1628 N N . LEU A 1 214 ? -16.109 -4.416 11.984 1.00 94.06 214 LEU A N 1
ATOM 1629 C CA . LEU A 1 214 ? -14.977 -5.260 12.391 1.00 94.06 214 LEU A CA 1
ATOM 1630 C C . LEU A 1 214 ? -15.425 -6.585 13.039 1.00 94.06 214 LEU A C 1
ATOM 1632 O O . LEU A 1 214 ? -14.763 -7.598 12.864 1.00 94.06 214 LEU A O 1
ATOM 1636 N N . ASN A 1 215 ? -16.558 -6.602 13.754 1.00 93.06 215 ASN A N 1
ATOM 1637 C CA . ASN A 1 215 ? -17.144 -7.828 14.321 1.00 93.06 215 ASN A CA 1
ATOM 1638 C C . ASN A 1 215 ? -17.734 -8.782 13.266 1.00 93.06 215 ASN A C 1
ATOM 1640 O O . ASN A 1 215 ? -18.064 -9.919 13.593 1.00 93.06 215 ASN A O 1
ATOM 1644 N N . MET A 1 216 ? -17.916 -8.318 12.028 1.00 92.19 216 MET A N 1
ATOM 1645 C CA . MET A 1 216 ? -18.327 -9.140 10.885 1.00 92.19 216 MET A CA 1
ATOM 1646 C C . MET A 1 216 ? -17.125 -9.559 10.028 1.00 92.19 216 MET A C 1
ATOM 1648 O O . MET A 1 216 ? -17.311 -9.897 8.862 1.00 92.19 216 MET A O 1
ATOM 1652 N N . ASP A 1 217 ? -15.907 -9.475 10.577 1.00 90.44 217 ASP A N 1
ATOM 1653 C CA . ASP A 1 217 ? -14.642 -9.746 9.885 1.00 90.44 217 ASP A CA 1
ATOM 1654 C C . ASP A 1 217 ? -14.416 -8.861 8.641 1.00 90.44 217 ASP A C 1
ATOM 1656 O O . ASP A 1 217 ? -13.665 -9.204 7.731 1.00 90.44 217 ASP A O 1
ATOM 1660 N N . GLN A 1 218 ? -15.065 -7.691 8.597 1.00 90.69 218 GLN A N 1
ATOM 1661 C CA . GLN A 1 218 ? -14.948 -6.733 7.501 1.00 90.69 218 GLN A CA 1
ATOM 1662 C C . GLN A 1 218 ? -14.002 -5.582 7.866 1.00 90.69 218 GLN A C 1
ATOM 1664 O O . GLN A 1 218 ? -13.977 -5.123 9.012 1.00 90.69 218 GLN A O 1
ATOM 1669 N N . PRO A 1 219 ? -13.253 -5.037 6.893 1.00 92.19 219 PRO A N 1
ATOM 1670 C CA . PRO A 1 219 ? -12.306 -3.966 7.154 1.00 92.19 219 PRO A CA 1
ATOM 1671 C C . PRO A 1 219 ? -13.022 -2.652 7.496 1.00 92.19 219 PRO A C 1
ATOM 1673 O O . PRO A 1 219 ? -14.047 -2.303 6.901 1.00 92.19 219 PRO A O 1
ATOM 1676 N N . ALA A 1 220 ? -12.436 -1.849 8.394 1.00 92.69 220 ALA A N 1
ATOM 1677 C CA . ALA A 1 220 ? -13.048 -0.615 8.894 1.00 92.69 220 ALA A CA 1
ATOM 1678 C C . ALA A 1 220 ? -13.430 0.381 7.792 1.00 92.69 220 ALA A C 1
ATOM 1680 O O . ALA A 1 220 ? -14.314 1.201 8.015 1.00 92.69 220 ALA A O 1
ATOM 1681 N N . ARG A 1 221 ? -12.802 0.338 6.611 1.00 90.75 221 ARG A N 1
ATOM 1682 C CA . ARG A 1 221 ? -13.165 1.147 5.428 1.00 90.75 221 ARG A CA 1
ATOM 1683 C C . ARG A 1 221 ? -14.603 0.970 4.935 1.00 90.75 221 ARG A C 1
ATOM 1685 O O . ARG A 1 221 ? -15.114 1.886 4.304 1.00 90.75 221 ARG A O 1
ATOM 1692 N N . GLN A 1 222 ? -15.248 -0.161 5.222 1.00 90.56 222 GLN A N 1
ATOM 1693 C CA . GLN A 1 222 ? -16.646 -0.399 4.844 1.00 90.56 222 GLN A CA 1
ATOM 1694 C C . GLN A 1 222 ? -17.638 0.300 5.789 1.00 90.56 222 GLN A C 1
ATOM 1696 O O . GLN A 1 222 ? -18.819 0.408 5.471 1.00 90.56 222 GLN A O 1
ATOM 1701 N N . ALA A 1 223 ? -17.176 0.815 6.936 1.00 91.50 223 ALA A N 1
ATOM 1702 C CA . ALA A 1 223 ? -18.024 1.592 7.829 1.00 91.50 223 ALA A CA 1
ATOM 1703 C C . ALA A 1 223 ? -18.350 2.964 7.217 1.00 91.50 223 ALA A C 1
ATOM 1705 O O . ALA A 1 223 ? -17.447 3.773 6.965 1.00 91.50 223 ALA A O 1
ATOM 1706 N N . ASP A 1 224 ? -19.646 3.222 7.033 1.00 92.19 224 ASP A N 1
ATOM 1707 C CA . ASP A 1 224 ? -20.184 4.487 6.529 1.00 92.19 224 ASP A CA 1
ATOM 1708 C C . ASP A 1 224 ? -20.145 5.573 7.616 1.00 92.19 224 ASP A C 1
ATOM 1710 O O . ASP A 1 224 ? -20.934 5.570 8.573 1.00 92.19 224 ASP A O 1
ATOM 1714 N N . LEU A 1 225 ? -19.179 6.485 7.488 1.00 93.62 225 LEU A N 1
ATOM 1715 C CA . LEU A 1 225 ? -18.928 7.562 8.442 1.00 93.62 225 LEU A CA 1
ATOM 1716 C C . LEU A 1 225 ? -19.153 8.928 7.797 1.00 93.62 225 LEU A C 1
ATOM 1718 O O . LEU A 1 225 ? -18.740 9.178 6.663 1.00 93.62 225 LEU A O 1
ATOM 1722 N N . SER A 1 226 ? -19.740 9.845 8.561 1.00 95.00 226 SER A N 1
ATOM 1723 C CA . SER A 1 226 ? -19.781 11.258 8.194 1.00 95.00 226 SER A CA 1
ATOM 1724 C C . SER A 1 226 ? -18.366 11.872 8.211 1.00 95.00 226 SER A C 1
ATOM 1726 O O . SER A 1 226 ? -17.460 11.338 8.855 1.00 95.00 226 SER A O 1
ATOM 1728 N N . PRO A 1 227 ? -18.136 13.026 7.557 1.00 93.69 227 PRO A N 1
ATOM 1729 C CA . PRO A 1 227 ? -16.835 13.702 7.605 1.00 93.69 227 PRO A CA 1
ATOM 1730 C C . PRO A 1 227 ? -16.380 14.079 9.026 1.00 93.69 227 PRO A C 1
ATOM 1732 O O . PRO A 1 227 ? -15.183 14.113 9.309 1.00 93.69 227 PRO A O 1
ATOM 1735 N N . GLU A 1 228 ? -17.332 14.369 9.914 1.00 93.75 228 GLU A N 1
ATOM 1736 C CA . GLU A 1 228 ? -17.091 14.716 11.319 1.00 93.75 228 GLU A CA 1
ATOM 1737 C C . GLU A 1 228 ? -16.703 13.468 12.125 1.00 93.75 228 GLU A C 1
ATOM 1739 O O . GLU A 1 228 ? -15.701 13.474 12.846 1.00 93.75 228 GLU A O 1
ATOM 1744 N N . GLU A 1 229 ? -17.430 12.366 11.914 1.00 93.81 229 GLU A N 1
ATOM 1745 C CA . GLU A 1 229 ? -17.121 11.045 12.466 1.00 93.81 229 GLU A CA 1
ATOM 1746 C C . GLU A 1 229 ? -15.728 10.576 12.016 1.00 93.81 229 GLU A C 1
ATOM 1748 O O . GLU A 1 229 ? -14.904 10.205 12.853 1.00 93.81 229 GLU A O 1
ATOM 1753 N N . GLU A 1 230 ? -15.410 10.682 10.722 1.00 92.50 230 GLU A N 1
ATOM 1754 C CA . GLU A 1 230 ? -14.098 10.338 10.159 1.00 92.50 230 GLU A CA 1
ATOM 1755 C C . GLU A 1 230 ? -12.966 11.141 10.812 1.00 92.50 230 GLU A C 1
ATOM 1757 O O . GLU A 1 230 ? -11.947 10.587 11.237 1.00 92.50 230 GLU A O 1
ATOM 1762 N N . ALA A 1 231 ? -13.142 12.460 10.930 1.00 92.81 231 ALA A N 1
ATOM 1763 C CA . ALA A 1 231 ? -12.143 13.335 11.531 1.00 92.81 231 ALA A CA 1
ATOM 1764 C C . ALA A 1 231 ? -11.885 12.988 13.005 1.00 92.81 231 ALA A C 1
ATOM 1766 O O . ALA A 1 231 ? -10.744 13.091 13.465 1.00 92.81 231 ALA A O 1
ATOM 1767 N N . SER A 1 232 ? -12.919 12.549 13.729 1.00 92.88 232 SER A N 1
ATOM 1768 C CA . SER A 1 232 ? -12.826 12.215 15.151 1.00 92.88 232 SER A CA 1
ATOM 1769 C C . SER A 1 232 ? -11.969 10.971 15.424 1.00 92.88 232 SER A C 1
ATOM 1771 O O . SER A 1 232 ? -11.187 10.961 16.377 1.00 92.88 232 SER A O 1
ATOM 1773 N N . ILE A 1 233 ? -12.032 9.956 14.552 1.00 92.31 233 ILE A N 1
ATOM 1774 C CA . ILE A 1 233 ? -11.293 8.693 14.716 1.00 92.31 233 ILE A CA 1
ATOM 1775 C C . ILE A 1 233 ? -9.963 8.652 13.960 1.00 92.31 233 ILE A C 1
ATOM 1777 O O . ILE A 1 233 ? -9.173 7.732 14.163 1.00 92.31 233 ILE A O 1
ATOM 1781 N N . LYS A 1 234 ? -9.667 9.655 13.125 1.00 89.44 234 LYS A N 1
ATOM 1782 C CA . LYS A 1 234 ? -8.441 9.715 12.312 1.00 89.44 234 LYS A CA 1
ATOM 1783 C C . LYS A 1 234 ? -7.157 9.521 13.127 1.00 89.44 234 LYS A C 1
ATOM 1785 O O . LYS A 1 234 ? -6.212 8.892 12.658 1.00 89.44 234 LYS A O 1
ATOM 1790 N N . SER A 1 235 ? -7.132 10.035 14.357 1.00 88.94 235 SER A N 1
ATOM 1791 C CA . SER A 1 235 ? -5.989 9.915 15.277 1.00 88.94 235 SER A CA 1
ATOM 1792 C C . SER A 1 235 ? -5.705 8.483 15.746 1.00 88.94 235 SER A C 1
ATOM 1794 O O . SER A 1 235 ? -4.593 8.202 16.189 1.00 88.94 235 SER A O 1
ATOM 1796 N N . LEU A 1 236 ? -6.676 7.569 15.631 1.00 89.31 236 LEU A N 1
ATOM 1797 C CA . LEU A 1 236 ? -6.509 6.163 15.998 1.00 89.31 236 LEU A CA 1
ATOM 1798 C C . LEU A 1 236 ? -5.620 5.410 15.005 1.00 89.31 236 LEU A C 1
ATOM 1800 O O . LEU A 1 236 ? -5.063 4.378 15.372 1.00 89.31 236 LEU A O 1
ATOM 1804 N N . GLY A 1 237 ? -5.471 5.910 13.773 1.00 89.38 237 GLY A N 1
ATOM 1805 C CA . GLY A 1 237 ? -4.628 5.273 12.762 1.00 89.38 237 GLY A CA 1
ATOM 1806 C C . GLY A 1 237 ? -5.038 3.823 12.491 1.00 89.38 237 GLY A C 1
ATOM 1807 O O . GLY A 1 237 ? -4.180 2.940 12.502 1.00 89.38 237 GLY A O 1
ATOM 1808 N N . LEU A 1 238 ? -6.345 3.588 12.311 1.00 93.38 238 LEU A N 1
ATOM 1809 C CA . LEU A 1 238 ? -6.898 2.262 12.021 1.00 93.38 238 LEU A CA 1
ATOM 1810 C C . LEU A 1 238 ? -6.264 1.692 10.750 1.00 93.38 238 LEU A C 1
ATOM 1812 O O . LEU A 1 238 ? -6.214 2.365 9.716 1.00 93.38 238 LEU A O 1
ATOM 1816 N N . LEU A 1 239 ? -5.772 0.464 10.841 1.00 92.94 239 LEU A N 1
ATOM 1817 C CA . LEU A 1 239 ? -5.048 -0.240 9.786 1.00 92.94 239 LEU A CA 1
ATOM 1818 C C . LEU A 1 239 ? -5.958 -0.536 8.594 1.00 92.94 239 LEU A C 1
ATOM 1820 O O . LEU A 1 239 ? -5.667 -0.148 7.466 1.00 92.94 239 LEU A O 1
ATOM 1824 N N . THR A 1 240 ? -7.110 -1.140 8.865 1.00 93.19 240 THR A N 1
ATOM 1825 C CA . THR A 1 240 ? -8.111 -1.580 7.885 1.00 93.19 240 THR A CA 1
ATOM 1826 C C . THR A 1 240 ? -8.911 -0.431 7.268 1.00 93.19 240 THR A C 1
ATOM 1828 O O . THR A 1 240 ? -9.700 -0.639 6.344 1.00 93.19 240 THR A O 1
ATOM 1831 N N . ARG A 1 241 ? -8.703 0.808 7.739 1.00 92.25 241 ARG A N 1
ATOM 1832 C CA . ARG A 1 241 ? -9.240 2.021 7.103 1.00 92.25 241 ARG A CA 1
ATOM 1833 C C . ARG A 1 241 ? -8.276 2.629 6.075 1.00 92.25 241 ARG A C 1
ATOM 1835 O O . ARG A 1 241 ? -8.733 3.387 5.221 1.00 92.25 241 ARG A O 1
ATOM 1842 N N . LYS A 1 242 ? -6.987 2.261 6.078 1.00 91.88 242 LYS A N 1
ATOM 1843 C CA . LYS A 1 242 ? -5.986 2.732 5.097 1.00 91.88 242 LYS A CA 1
ATOM 1844 C C . LYS A 1 242 ? -6.226 2.135 3.713 1.00 91.88 242 LYS A C 1
ATOM 1846 O O . LYS A 1 242 ? -6.441 0.929 3.616 1.00 91.88 242 LYS A O 1
ATOM 1851 N N . PRO A 1 243 ? -6.205 2.932 2.631 1.00 92.00 243 PRO A N 1
ATOM 1852 C CA . PRO A 1 243 ? -6.405 2.427 1.279 1.00 92.00 243 PRO A CA 1
ATOM 1853 C C . PRO A 1 243 ? -5.390 1.325 0.926 1.00 92.00 243 PRO A C 1
ATOM 1855 O O . PRO A 1 243 ? -4.253 1.350 1.396 1.00 92.00 243 PRO A O 1
ATOM 1858 N N . MET A 1 244 ? -5.827 0.347 0.125 1.00 92.06 244 MET A N 1
ATOM 1859 C CA . MET A 1 244 ? -5.082 -0.892 -0.105 1.00 92.06 244 MET A CA 1
ATOM 1860 C C . MET A 1 244 ? -5.049 -1.258 -1.592 1.00 92.06 244 MET A C 1
ATOM 1862 O O . MET A 1 244 ? -6.063 -1.142 -2.286 1.00 92.06 244 MET A O 1
ATOM 1866 N N . ILE A 1 245 ? -3.884 -1.702 -2.056 1.00 94.69 245 ILE A N 1
ATOM 1867 C CA . ILE A 1 245 ? -3.667 -2.335 -3.359 1.00 94.69 245 ILE A CA 1
ATOM 1868 C C . ILE A 1 245 ? -3.186 -3.760 -3.111 1.00 94.69 245 ILE A C 1
ATOM 1870 O O . ILE A 1 245 ? -2.264 -3.966 -2.332 1.00 94.69 245 ILE A O 1
ATOM 1874 N N . TYR A 1 246 ? -3.761 -4.725 -3.811 1.00 95.44 246 TYR A N 1
ATOM 1875 C CA . TYR A 1 246 ? -3.241 -6.078 -3.906 1.00 95.44 246 TYR A CA 1
ATOM 1876 C C . TYR A 1 246 ? -2.276 -6.158 -5.092 1.00 95.44 246 TYR A C 1
ATOM 1878 O O . TYR A 1 246 ? -2.679 -5.986 -6.243 1.00 95.44 246 TYR A O 1
ATOM 1886 N N . ALA A 1 247 ? -0.997 -6.385 -4.815 1.00 95.31 247 ALA A N 1
ATOM 1887 C CA . ALA A 1 247 ? 0.010 -6.693 -5.819 1.00 95.31 247 ALA A CA 1
ATOM 1888 C C . ALA A 1 247 ? 0.005 -8.210 -6.050 1.00 95.31 247 ALA A C 1
ATOM 1890 O O . ALA A 1 247 ? 0.571 -8.971 -5.267 1.00 95.31 247 ALA A O 1
ATOM 1891 N N . ALA A 1 248 ? -0.686 -8.646 -7.100 1.00 95.19 248 ALA A N 1
ATOM 1892 C CA . ALA A 1 248 ? -0.766 -10.045 -7.489 1.00 95.19 248 ALA A CA 1
ATOM 1893 C C . ALA A 1 248 ? 0.539 -10.444 -8.184 1.00 95.19 248 ALA A C 1
ATOM 1895 O O . ALA A 1 248 ? 0.735 -10.108 -9.352 1.00 95.19 248 ALA A O 1
ATOM 1896 N N . ASN A 1 249 ? 1.426 -11.113 -7.449 1.00 94.50 249 ASN A N 1
ATOM 1897 C CA . ASN A 1 249 ? 2.698 -11.597 -7.964 1.00 94.50 249 ASN A CA 1
ATOM 1898 C C . ASN A 1 249 ? 2.457 -12.865 -8.794 1.00 94.50 249 ASN A C 1
ATOM 1900 O O . ASN A 1 249 ? 1.954 -13.854 -8.259 1.00 94.50 249 ASN A O 1
ATOM 1904 N N . VAL A 1 250 ? 2.763 -12.826 -10.086 1.00 93.38 250 VAL A N 1
ATOM 1905 C CA . VAL A 1 250 ? 2.541 -13.913 -11.051 1.00 93.38 250 VAL A CA 1
ATOM 1906 C C . VAL A 1 250 ? 3.851 -14.342 -11.707 1.00 93.38 250 VAL A C 1
ATOM 1908 O O . VAL A 1 250 ? 4.838 -13.614 -11.660 1.00 93.38 250 VAL A O 1
ATOM 1911 N N . ALA A 1 251 ? 3.839 -15.509 -12.350 1.00 90.81 251 ALA A N 1
ATOM 1912 C CA . ALA A 1 251 ? 4.938 -15.956 -13.197 1.00 90.81 251 ALA A CA 1
ATOM 1913 C C . ALA A 1 251 ? 4.999 -15.147 -14.505 1.00 90.81 251 ALA A C 1
ATOM 1915 O O . ALA A 1 251 ? 4.014 -14.532 -14.923 1.00 90.81 251 ALA A O 1
ATOM 1916 N N . ASP A 1 252 ? 6.140 -15.195 -15.185 1.00 86.06 252 ASP A N 1
ATOM 1917 C CA . ASP A 1 252 ? 6.457 -14.351 -16.345 1.00 86.06 252 ASP A CA 1
ATOM 1918 C C . ASP A 1 252 ? 5.421 -14.454 -17.473 1.00 86.06 252 ASP A C 1
ATOM 1920 O O . ASP A 1 252 ? 4.989 -13.440 -18.023 1.00 86.06 252 ASP A O 1
ATOM 1924 N N . GLY A 1 253 ? 4.961 -15.674 -17.775 1.00 83.50 253 GLY A N 1
ATOM 1925 C CA . GLY A 1 253 ? 3.968 -15.930 -18.826 1.00 83.50 253 GLY A CA 1
ATOM 1926 C C . GLY A 1 253 ? 2.572 -15.367 -18.530 1.00 83.50 253 GLY A C 1
ATOM 1927 O O . GLY A 1 253 ? 1.801 -15.111 -19.454 1.00 83.50 253 GLY A O 1
ATOM 1928 N N . ASP A 1 254 ? 2.268 -15.120 -17.256 1.00 86.69 254 ASP A N 1
ATOM 1929 C CA . ASP A 1 254 ? 0.977 -14.604 -16.800 1.00 86.69 254 ASP A CA 1
ATOM 1930 C C . ASP A 1 254 ? 1.003 -13.078 -16.617 1.00 86.69 254 ASP A C 1
ATOM 1932 O O . ASP A 1 254 ? -0.030 -12.476 -16.325 1.00 86.69 254 ASP A O 1
ATOM 1936 N N . LEU A 1 255 ? 2.147 -12.409 -16.796 1.00 85.38 255 LEU A N 1
ATOM 1937 C CA . LEU A 1 255 ? 2.278 -10.976 -16.514 1.00 85.38 255 LEU A CA 1
ATOM 1938 C C . LEU A 1 255 ? 1.352 -10.110 -17.388 1.00 85.38 255 LEU A C 1
ATOM 1940 O O . LEU A 1 255 ? 0.739 -9.161 -16.894 1.00 85.38 255 LEU A O 1
ATOM 1944 N N . ALA A 1 256 ? 1.215 -10.451 -18.673 1.00 83.25 256 ALA A N 1
ATOM 1945 C CA . ALA A 1 256 ? 0.407 -9.683 -19.622 1.00 83.25 256 ALA A CA 1
ATOM 1946 C C . ALA A 1 256 ? -1.107 -9.889 -19.444 1.00 83.25 256 ALA A C 1
ATOM 1948 O O . ALA A 1 256 ? -1.892 -8.955 -19.621 1.00 83.25 256 ALA A O 1
ATOM 1949 N N . THR A 1 257 ? -1.535 -11.111 -19.118 1.00 81.56 257 THR A N 1
ATOM 1950 C CA . THR A 1 257 ? -2.959 -11.498 -19.136 1.00 81.56 257 THR A CA 1
ATOM 1951 C C . THR A 1 257 ? -3.542 -11.749 -17.745 1.00 81.56 257 THR A C 1
ATOM 1953 O O . THR A 1 257 ? -4.744 -11.563 -17.533 1.00 81.56 257 THR A O 1
ATOM 1956 N N . GLY A 1 258 ? -2.696 -12.049 -16.764 1.00 86.25 258 GLY A N 1
ATOM 1957 C CA . GLY A 1 258 ? -3.085 -12.611 -15.479 1.00 86.25 258 GLY A CA 1
ATOM 1958 C C . GLY A 1 258 ? -3.446 -14.092 -15.594 1.00 86.25 258 GLY A C 1
ATOM 1959 O O . GLY A 1 258 ? -3.266 -14.725 -16.628 1.00 86.25 258 GLY A O 1
ATOM 1960 N N . ASN A 1 259 ? -3.994 -14.635 -14.514 1.00 90.62 259 ASN A N 1
ATOM 1961 C CA . ASN A 1 259 ? -4.482 -16.008 -14.446 1.00 90.62 259 ASN A CA 1
ATOM 1962 C C . ASN A 1 259 ? -5.752 -16.088 -13.580 1.00 90.62 259 ASN A C 1
ATOM 1964 O O . ASN A 1 259 ? -6.190 -15.089 -13.006 1.00 90.62 259 ASN A O 1
ATOM 1968 N N . GLU A 1 260 ? -6.336 -17.283 -13.451 1.00 91.69 260 GLU A N 1
ATOM 1969 C CA . GLU A 1 260 ? -7.569 -17.497 -12.673 1.00 91.69 260 GLU A CA 1
ATOM 1970 C C . GLU A 1 260 ? -7.441 -17.006 -11.218 1.00 91.69 260 GLU A C 1
ATOM 1972 O O . GLU A 1 260 ? -8.368 -16.416 -10.665 1.00 91.69 260 GLU A O 1
ATOM 1977 N N . ARG A 1 261 ? -6.254 -17.167 -10.621 1.00 91.69 261 ARG A N 1
ATOM 1978 C CA . ARG A 1 261 ? -5.928 -16.700 -9.265 1.00 91.69 261 ARG A CA 1
ATOM 1979 C C . ARG A 1 261 ? -5.985 -15.172 -9.153 1.00 91.69 261 ARG A C 1
ATOM 1981 O O . ARG A 1 261 ? -6.508 -14.641 -8.175 1.00 91.69 261 ARG A O 1
ATOM 1988 N N . VAL A 1 262 ? -5.496 -14.453 -10.167 1.00 92.69 262 VAL A N 1
ATOM 1989 C CA . VAL A 1 262 ? -5.620 -12.988 -10.253 1.00 92.69 262 VAL A CA 1
ATOM 1990 C C . VAL A 1 262 ? -7.085 -12.567 -10.361 1.00 92.69 262 VAL A C 1
ATOM 1992 O O . VAL A 1 262 ? -7.479 -11.583 -9.734 1.00 92.69 262 VAL A O 1
ATOM 1995 N N . ASP A 1 263 ? -7.899 -13.280 -11.138 1.00 92.81 263 ASP A N 1
ATOM 1996 C CA . ASP A 1 263 ? -9.313 -12.937 -11.322 1.00 92.81 263 ASP A CA 1
ATOM 1997 C C . ASP A 1 263 ? -10.129 -13.132 -10.042 1.00 92.81 263 ASP A C 1
ATOM 1999 O O . ASP A 1 263 ? -10.913 -12.253 -9.672 1.00 92.81 263 ASP A O 1
ATOM 2003 N N . GLN A 1 264 ? -9.871 -14.213 -9.306 1.00 92.00 264 GLN A N 1
ATOM 2004 C CA . GLN A 1 264 ? -10.436 -14.417 -7.970 1.00 92.00 264 GLN A CA 1
ATOM 2005 C C . GLN A 1 264 ? -10.057 -13.258 -7.033 1.00 92.00 264 GLN A C 1
ATOM 2007 O O . GLN A 1 264 ? -10.917 -12.686 -6.356 1.00 92.00 264 GLN A O 1
ATOM 2012 N N . LEU A 1 265 ? -8.781 -12.852 -7.034 1.00 92.81 265 LEU A N 1
ATOM 2013 C CA . LEU A 1 265 ? -8.302 -11.749 -6.199 1.00 92.81 265 LEU A CA 1
ATOM 2014 C C . LEU A 1 265 ? -8.926 -10.402 -6.601 1.00 92.81 265 LEU A C 1
ATOM 2016 O O . LEU A 1 265 ? -9.239 -9.581 -5.738 1.00 92.81 265 LEU A O 1
ATOM 2020 N N . ARG A 1 266 ? -9.170 -10.169 -7.899 1.00 93.19 266 ARG A N 1
ATOM 2021 C CA . ARG A 1 266 ? -9.896 -8.984 -8.397 1.00 93.19 266 ARG A CA 1
ATOM 2022 C C . ARG A 1 266 ? -11.326 -8.933 -7.878 1.00 93.19 266 ARG A C 1
ATOM 2024 O O . ARG A 1 266 ? -11.791 -7.851 -7.507 1.00 93.19 266 ARG A O 1
ATOM 2031 N N . GLU A 1 267 ? -12.018 -10.067 -7.832 1.00 92.00 267 GLU A N 1
ATOM 2032 C CA . GLU A 1 267 ? -13.381 -10.132 -7.306 1.00 92.00 267 GLU A CA 1
ATOM 2033 C C . GLU A 1 267 ? -13.422 -9.785 -5.810 1.00 92.00 267 GLU A C 1
ATOM 2035 O O . GLU A 1 267 ? -14.232 -8.951 -5.393 1.00 92.00 267 GLU A O 1
ATOM 2040 N N . MET A 1 268 ? -12.516 -10.364 -5.015 1.00 89.94 268 MET A N 1
ATOM 2041 C CA . MET A 1 268 ? -12.365 -10.041 -3.591 1.00 89.94 268 MET A CA 1
ATOM 2042 C C . MET A 1 268 ? -12.051 -8.557 -3.382 1.00 89.94 268 MET A C 1
ATOM 2044 O O . MET A 1 268 ? -12.769 -7.865 -2.660 1.00 89.94 268 MET A O 1
ATOM 2048 N N . ALA A 1 269 ? -11.024 -8.043 -4.063 1.00 89.44 269 ALA A N 1
ATOM 2049 C CA . ALA A 1 269 ? -10.594 -6.658 -3.921 1.00 89.44 269 ALA A CA 1
ATOM 2050 C C . ALA A 1 269 ? -11.727 -5.674 -4.246 1.00 89.44 269 ALA A C 1
ATOM 2052 O O . ALA A 1 269 ? -11.919 -4.693 -3.530 1.00 89.44 269 ALA A O 1
ATOM 2053 N N . THR A 1 270 ? -12.528 -5.964 -5.275 1.00 86.75 270 THR A N 1
ATOM 2054 C CA . THR A 1 270 ? -13.669 -5.121 -5.661 1.00 86.75 270 THR A CA 1
ATOM 2055 C C . THR A 1 270 ? -14.720 -5.037 -4.551 1.00 86.75 270 THR A C 1
ATOM 2057 O O . THR A 1 270 ? -15.245 -3.951 -4.298 1.00 86.75 270 THR A O 1
ATOM 2060 N N . LYS A 1 271 ? -15.003 -6.145 -3.850 1.00 84.50 271 LYS A N 1
ATOM 2061 C CA . LYS A 1 271 ? -15.960 -6.173 -2.725 1.00 84.50 271 LYS A CA 1
ATOM 2062 C C . LYS A 1 271 ? -15.495 -5.315 -1.545 1.00 84.50 271 LYS A C 1
ATOM 2064 O O . LYS A 1 271 ? -16.319 -4.725 -0.855 1.00 84.50 271 LYS A O 1
ATOM 2069 N N . GLU A 1 272 ? -14.187 -5.205 -1.341 1.00 81.75 272 GLU A N 1
ATOM 2070 C CA . GLU A 1 272 ? -13.591 -4.457 -0.229 1.00 81.75 272 GLU A CA 1
ATOM 2071 C C . GLU A 1 272 ? -13.195 -3.013 -0.581 1.00 81.75 272 GLU A C 1
ATOM 2073 O O . GLU A 1 272 ? -12.703 -2.275 0.278 1.00 81.75 272 GLU A O 1
ATOM 2078 N N . GLY A 1 273 ? -13.385 -2.596 -1.838 1.00 78.62 273 GLY A N 1
ATOM 2079 C CA . GLY A 1 273 ? -12.921 -1.298 -2.337 1.00 78.62 273 GLY A CA 1
ATOM 2080 C C . GLY A 1 273 ? -11.397 -1.208 -2.503 1.00 78.62 273 GLY A C 1
ATOM 2081 O O . GLY A 1 273 ? -10.836 -0.110 -2.491 1.00 78.62 273 GLY A O 1
ATOM 2082 N N . GLY A 1 274 ? -10.719 -2.350 -2.618 1.00 81.38 274 GLY A N 1
ATOM 2083 C CA . GLY A 1 274 ? -9.312 -2.466 -2.987 1.00 81.38 274 GLY A CA 1
ATOM 2084 C C . GLY A 1 274 ? -9.107 -2.485 -4.504 1.00 81.38 274 GLY A C 1
ATOM 2085 O O . GLY A 1 274 ? -10.038 -2.663 -5.289 1.00 81.38 274 GLY A O 1
ATOM 2086 N N . LYS A 1 275 ? -7.857 -2.307 -4.928 1.00 89.25 275 LYS A N 1
ATOM 2087 C CA . LYS A 1 275 ? -7.435 -2.450 -6.331 1.00 89.25 275 LYS A CA 1
ATOM 2088 C C . LYS A 1 275 ? -6.484 -3.628 -6.474 1.00 89.25 275 LYS A C 1
ATOM 2090 O O . LYS A 1 275 ? -5.775 -3.934 -5.525 1.00 89.25 275 LYS A O 1
ATOM 2095 N N . VAL A 1 276 ? -6.415 -4.229 -7.659 1.00 93.44 276 VAL A N 1
ATOM 2096 C CA . VAL A 1 276 ? -5.423 -5.270 -7.971 1.00 93.44 276 VAL A CA 1
ATOM 2097 C C . VAL A 1 276 ? -4.488 -4.782 -9.066 1.00 93.44 276 VAL A C 1
ATOM 2099 O O . VAL A 1 276 ? -4.939 -4.306 -10.109 1.00 93.44 276 VAL A O 1
ATOM 2102 N N . VAL A 1 277 ? -3.188 -4.935 -8.840 1.00 93.31 277 VAL A N 1
ATOM 2103 C CA . VAL A 1 277 ? -2.134 -4.718 -9.831 1.00 93.31 277 VAL A CA 1
ATOM 2104 C C . VAL A 1 277 ? -1.404 -6.037 -10.025 1.00 93.31 277 VAL A C 1
ATOM 2106 O O . VAL A 1 277 ? -0.973 -6.647 -9.055 1.00 93.31 277 VAL A O 1
ATOM 2109 N N . VAL A 1 278 ? -1.289 -6.482 -11.273 1.00 93.69 278 VAL A N 1
ATOM 2110 C CA . VAL A 1 278 ? -0.503 -7.671 -11.622 1.00 93.69 278 VAL A CA 1
ATOM 2111 C C . VAL A 1 278 ? 0.960 -7.258 -11.716 1.00 93.69 278 VAL A C 1
ATOM 2113 O O . VAL A 1 278 ? 1.268 -6.251 -12.356 1.00 93.69 278 VAL A O 1
ATOM 2116 N N . VAL A 1 279 ? 1.833 -8.006 -11.052 1.00 93.19 279 VAL A N 1
ATOM 2117 C CA . VAL A 1 279 ? 3.283 -7.790 -11.030 1.00 93.19 279 VAL A CA 1
ATOM 2118 C C . VAL A 1 279 ? 3.991 -9.137 -11.167 1.00 93.19 279 VAL A C 1
ATOM 2120 O O . VAL A 1 279 ? 3.420 -10.154 -10.798 1.00 93.19 279 VAL A O 1
ATOM 2123 N N . SER A 1 280 ? 5.227 -9.157 -11.657 1.00 92.12 280 SER A N 1
ATOM 2124 C CA . SER A 1 280 ? 6.122 -10.312 -11.506 1.00 92.12 280 SER A CA 1
ATOM 2125 C C . SER A 1 280 ? 7.389 -9.812 -10.834 1.00 92.12 280 SER A C 1
ATOM 2127 O O . SER A 1 280 ? 8.125 -9.016 -11.413 1.00 92.12 280 SER A O 1
ATOM 2129 N N . ALA A 1 281 ? 7.624 -10.226 -9.590 1.00 90.50 281 ALA A N 1
ATOM 2130 C CA . ALA A 1 281 ? 8.833 -9.837 -8.868 1.00 90.50 281 ALA A CA 1
ATOM 2131 C C . ALA A 1 281 ? 10.101 -10.341 -9.578 1.00 90.50 281 ALA A C 1
ATOM 2133 O O . ALA A 1 281 ? 11.130 -9.672 -9.527 1.00 90.50 281 ALA A O 1
ATOM 2134 N N . GLN A 1 282 ? 10.006 -11.483 -10.264 1.00 89.56 282 GLN A N 1
ATOM 2135 C CA . GLN A 1 282 ? 11.099 -12.072 -11.027 1.00 89.56 282 GLN A CA 1
ATOM 2136 C C . GLN A 1 282 ? 11.437 -11.239 -12.268 1.00 89.56 282 GLN A C 1
ATOM 2138 O O . GLN A 1 282 ? 12.565 -10.763 -12.369 1.00 89.56 282 GLN A O 1
ATOM 2143 N N . VAL A 1 283 ? 10.459 -10.977 -13.147 1.00 89.88 283 VAL A N 1
ATOM 2144 C CA . VAL A 1 283 ? 10.657 -10.131 -14.344 1.00 89.88 283 VAL A CA 1
ATOM 2145 C C . VAL A 1 283 ? 11.242 -8.783 -13.950 1.00 89.88 283 VAL A C 1
ATOM 2147 O O . VAL A 1 283 ? 12.169 -8.289 -14.581 1.00 89.88 283 VAL A O 1
ATOM 2150 N N . GLU A 1 284 ? 10.716 -8.179 -12.888 1.00 89.94 284 GLU A N 1
ATOM 2151 C CA . GLU A 1 284 ? 11.151 -6.857 -12.447 1.00 89.94 284 GLU A CA 1
ATOM 2152 C C . GLU A 1 284 ? 12.571 -6.873 -11.876 1.00 89.94 284 GLU A C 1
ATOM 2154 O O . GLU A 1 284 ? 13.289 -5.895 -12.052 1.00 89.94 284 GLU A O 1
ATOM 2159 N N . SER A 1 285 ? 12.998 -7.972 -11.246 1.00 88.94 285 SER A N 1
ATOM 2160 C CA . SER A 1 285 ? 14.389 -8.164 -10.822 1.00 88.94 285 SER A CA 1
ATOM 2161 C C . SER A 1 285 ? 15.318 -8.346 -12.022 1.00 88.94 285 SER A C 1
ATOM 2163 O O . SER A 1 285 ? 16.364 -7.708 -12.080 1.00 88.94 285 SER A O 1
ATOM 2165 N N . GLU A 1 286 ? 14.934 -9.165 -13.003 1.00 89.12 286 GLU A N 1
ATOM 2166 C CA . GLU A 1 286 ? 15.732 -9.396 -14.215 1.00 89.12 286 GLU A CA 1
ATOM 2167 C C . GLU A 1 286 ? 15.907 -8.103 -15.026 1.00 89.12 286 GLU A C 1
ATOM 2169 O O . GLU A 1 286 ? 16.992 -7.818 -15.529 1.00 89.12 286 GLU A O 1
ATOM 2174 N N . LEU A 1 287 ? 14.880 -7.249 -15.079 1.00 86.75 287 LEU A N 1
ATOM 2175 C CA . LEU A 1 287 ? 14.966 -5.929 -15.713 1.00 86.75 287 LEU A CA 1
ATOM 2176 C C . LEU A 1 287 ? 16.012 -5.004 -15.082 1.00 86.75 287 LEU A C 1
ATOM 2178 O O . LEU A 1 287 ? 16.503 -4.108 -15.775 1.00 86.75 287 LEU A O 1
ATOM 2182 N N . VAL A 1 288 ? 16.337 -5.174 -13.796 1.00 85.62 288 VAL A N 1
ATOM 2183 C CA . VAL A 1 288 ? 17.393 -4.384 -13.143 1.00 85.62 288 VAL A CA 1
ATOM 2184 C C . VAL A 1 288 ? 18.755 -4.735 -13.730 1.00 85.62 288 VAL A C 1
ATOM 2186 O O . VAL A 1 288 ? 19.528 -3.826 -14.043 1.00 85.62 288 VAL A O 1
ATOM 2189 N N . ASP A 1 289 ? 19.006 -6.030 -13.916 1.00 85.56 289 ASP A N 1
ATOM 2190 C CA . ASP A 1 289 ? 20.283 -6.579 -14.377 1.00 85.56 289 ASP A CA 1
ATOM 2191 C C . ASP A 1 289 ? 20.494 -6.422 -15.891 1.00 85.56 289 ASP A C 1
ATOM 2193 O O . ASP A 1 289 ? 21.626 -6.487 -16.374 1.00 85.56 289 ASP A O 1
ATOM 2197 N N . LEU A 1 290 ? 19.417 -6.198 -16.649 1.00 87.38 290 LEU A N 1
ATOM 2198 C CA . LEU A 1 290 ? 19.472 -5.978 -18.091 1.00 87.38 290 LEU A CA 1
ATOM 2199 C C . LEU A 1 290 ? 19.887 -4.547 -18.457 1.00 87.38 290 LEU A C 1
ATOM 2201 O O . LEU A 1 290 ? 19.448 -3.555 -17.855 1.00 87.38 290 LEU A O 1
ATOM 2205 N N . GLU A 1 291 ? 20.663 -4.440 -19.535 1.00 86.38 291 GLU A N 1
ATOM 2206 C CA . GLU A 1 291 ? 21.017 -3.165 -20.155 1.00 86.38 291 GLU A CA 1
ATOM 2207 C C . GLU A 1 291 ? 19.776 -2.481 -20.759 1.00 86.38 291 GLU A C 1
ATOM 2209 O O . GLU A 1 291 ? 18.855 -3.161 -21.219 1.00 86.38 291 GLU A O 1
ATOM 2214 N N . PRO A 1 292 ? 19.716 -1.134 -20.808 1.00 81.62 292 PRO A N 1
ATOM 2215 C CA . PRO A 1 292 ? 18.532 -0.406 -21.273 1.00 81.62 292 PRO A CA 1
ATOM 2216 C C . PRO A 1 292 ? 18.036 -0.795 -22.671 1.00 81.62 292 PRO A C 1
ATOM 2218 O O . PRO A 1 292 ? 16.840 -0.691 -22.932 1.00 81.62 292 PRO A O 1
ATOM 2221 N N . GLU A 1 293 ? 18.947 -1.215 -23.549 1.00 83.50 293 GLU A N 1
ATOM 2222 C CA . GLU A 1 293 ? 18.653 -1.624 -24.927 1.00 83.50 293 GLU A CA 1
ATOM 2223 C C . GLU A 1 293 ? 17.946 -2.991 -24.984 1.00 83.50 293 GLU A C 1
ATOM 2225 O O . GLU A 1 293 ? 17.070 -3.181 -25.822 1.00 83.50 293 GLU A O 1
ATOM 2230 N N . ASP A 1 294 ? 18.244 -3.895 -24.044 1.00 87.56 294 ASP A N 1
ATOM 2231 C CA . ASP A 1 294 ? 17.706 -5.264 -24.014 1.00 87.56 294 ASP A CA 1
ATOM 2232 C C . ASP A 1 294 ? 16.361 -5.360 -23.272 1.00 87.56 294 ASP A C 1
ATOM 2234 O O . ASP A 1 294 ? 15.580 -6.293 -23.480 1.00 87.56 294 ASP A O 1
ATOM 2238 N N . ARG A 1 295 ? 16.056 -4.385 -22.404 1.00 87.00 295 ARG A N 1
ATOM 2239 C CA . ARG A 1 295 ? 14.825 -4.369 -21.589 1.00 87.00 295 ARG A CA 1
ATOM 2240 C C . ARG A 1 295 ? 13.559 -4.370 -22.434 1.00 87.00 295 ARG A C 1
ATOM 2242 O O . ARG A 1 295 ? 12.578 -5.020 -22.077 1.00 87.00 295 ARG A O 1
ATOM 2249 N N . GLU A 1 296 ? 13.558 -3.609 -23.525 1.00 85.31 296 GLU A N 1
ATOM 2250 C CA . GLU A 1 296 ? 12.374 -3.468 -24.370 1.00 85.31 296 GLU A CA 1
ATOM 2251 C C . GLU A 1 296 ? 12.091 -4.756 -25.151 1.00 85.31 296 GLU A C 1
ATOM 2253 O O . GLU A 1 296 ? 10.944 -5.203 -25.181 1.00 85.31 296 GLU A O 1
ATOM 2258 N N . ASP A 1 297 ? 13.128 -5.409 -25.675 1.00 87.69 297 ASP A N 1
ATOM 2259 C CA . ASP A 1 297 ? 13.006 -6.695 -26.367 1.00 87.69 297 ASP A CA 1
ATOM 2260 C C . ASP A 1 297 ? 12.550 -7.812 -25.414 1.00 87.69 297 ASP A C 1
ATOM 2262 O O . ASP A 1 297 ? 11.673 -8.613 -25.757 1.00 87.69 297 ASP A O 1
ATOM 2266 N N . PHE A 1 298 ? 13.078 -7.833 -24.185 1.00 88.56 298 PHE A N 1
ATOM 2267 C CA . PHE A 1 298 ? 12.660 -8.782 -23.152 1.00 88.56 298 PHE A CA 1
ATOM 2268 C C . PHE A 1 298 ? 11.173 -8.630 -22.807 1.00 88.56 298 PHE A C 1
ATOM 2270 O O . PHE A 1 298 ? 10.418 -9.603 -22.862 1.00 88.56 298 PHE A O 1
ATOM 2277 N N . LEU A 1 299 ? 10.711 -7.406 -22.543 1.00 86.31 299 LEU A N 1
ATOM 2278 C CA . LEU A 1 299 ? 9.304 -7.137 -22.231 1.00 86.31 299 LEU A CA 1
ATOM 2279 C C . LEU A 1 299 ? 8.365 -7.458 -23.394 1.00 86.31 299 LEU A C 1
ATOM 2281 O O . LEU A 1 299 ? 7.297 -8.041 -23.185 1.00 86.31 299 LEU A O 1
ATOM 2285 N N . GLN A 1 300 ? 8.775 -7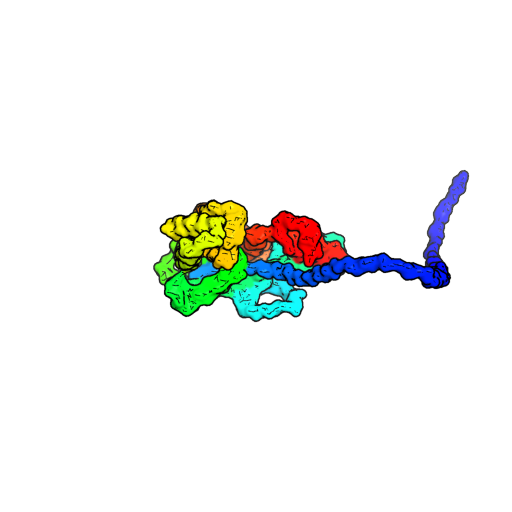.141 -24.624 1.00 87.19 300 GLN A N 1
ATOM 2286 C CA . GLN A 1 300 ? 8.009 -7.493 -25.817 1.00 87.19 300 GLN A CA 1
ATOM 2287 C C . GLN A 1 300 ? 7.845 -9.007 -25.963 1.00 87.19 300 GLN A C 1
ATOM 2289 O O . GLN A 1 300 ? 6.767 -9.459 -26.354 1.00 87.19 300 GLN A O 1
ATOM 2294 N N . SER A 1 301 ? 8.863 -9.796 -25.602 1.00 87.44 301 SER A N 1
ATOM 2295 C CA . SER A 1 301 ? 8.773 -11.262 -25.615 1.00 87.44 301 SER A CA 1
ATOM 2296 C C . SER A 1 301 ? 7.722 -11.808 -24.636 1.00 87.44 301 SER A C 1
ATOM 2298 O O . SER A 1 301 ? 7.094 -12.828 -24.917 1.00 87.44 301 SER A O 1
ATOM 2300 N N . LEU A 1 302 ? 7.467 -11.080 -23.543 1.00 85.81 302 LEU A N 1
ATOM 2301 C CA . LEU A 1 302 ? 6.439 -11.378 -22.540 1.00 85.81 302 LEU A CA 1
ATOM 2302 C C . LEU A 1 302 ? 5.072 -10.754 -22.875 1.00 85.81 302 LEU A C 1
ATOM 2304 O O . LEU A 1 302 ? 4.099 -10.950 -22.148 1.00 85.81 302 LEU A O 1
ATOM 2308 N N . GLY A 1 303 ? 4.974 -9.993 -23.970 1.00 83.94 303 GLY A N 1
ATOM 2309 C CA . GLY A 1 303 ? 3.748 -9.303 -24.376 1.00 83.94 303 GLY A CA 1
ATOM 2310 C C . GLY A 1 303 ? 3.404 -8.078 -23.522 1.00 83.94 303 GLY A C 1
ATOM 2311 O O . GLY A 1 303 ? 2.243 -7.667 -23.488 1.00 83.94 303 GLY A O 1
ATOM 2312 N N . VAL A 1 304 ? 4.389 -7.493 -22.836 1.00 84.75 304 VAL A N 1
ATOM 2313 C CA . VAL A 1 304 ? 4.226 -6.330 -21.952 1.00 84.75 304 VAL A CA 1
ATOM 2314 C C . VAL A 1 304 ? 4.994 -5.143 -22.529 1.00 84.75 304 VAL A C 1
ATOM 2316 O O . VAL A 1 304 ? 6.032 -5.301 -23.162 1.00 84.75 304 VAL A O 1
ATOM 2319 N N . THR A 1 305 ? 4.482 -3.928 -22.341 1.00 81.94 305 THR A N 1
ATOM 2320 C CA . THR A 1 305 ? 5.205 -2.711 -22.734 1.00 81.94 305 THR A CA 1
ATOM 2321 C C . THR A 1 305 ? 5.988 -2.149 -21.552 1.00 81.94 305 THR A C 1
ATOM 2323 O O . THR A 1 305 ? 5.614 -2.344 -20.396 1.00 81.94 305 THR A O 1
ATOM 2326 N N . MET A 1 306 ? 7.032 -1.361 -21.820 1.00 76.25 306 MET A N 1
ATOM 2327 C CA . MET A 1 306 ? 7.778 -0.676 -20.758 1.00 76.25 306 MET A CA 1
ATOM 2328 C C . MET A 1 306 ? 6.901 0.276 -19.924 1.00 76.25 306 MET A C 1
ATOM 2330 O O . MET A 1 306 ? 7.223 0.565 -18.776 1.00 76.25 306 MET A O 1
ATOM 2334 N N . GLU A 1 307 ? 5.784 0.782 -20.459 1.00 72.06 307 GLU A N 1
ATOM 2335 C CA . GLU A 1 307 ? 4.852 1.614 -19.686 1.00 72.06 307 GLU A CA 1
ATOM 2336 C C . GLU A 1 307 ? 3.886 0.811 -18.812 1.00 72.06 307 GLU A C 1
ATOM 2338 O O . GLU A 1 307 ? 3.367 1.368 -17.835 1.00 72.06 307 GLU A O 1
ATOM 2343 N N . ASP A 1 308 ? 3.676 -0.459 -19.152 1.00 72.94 308 ASP A N 1
ATOM 2344 C CA . ASP A 1 308 ? 2.749 -1.385 -18.503 1.00 72.94 308 ASP A CA 1
ATOM 2345 C C . ASP A 1 308 ? 3.451 -2.373 -17.565 1.00 72.94 308 ASP A C 1
ATOM 2347 O O . ASP A 1 308 ? 2.795 -3.277 -17.044 1.00 72.94 308 ASP A O 1
ATOM 2351 N N . THR A 1 309 ? 4.754 -2.193 -17.304 1.00 81.19 309 THR A N 1
ATOM 2352 C CA . THR A 1 309 ? 5.460 -3.019 -16.317 1.00 81.19 309 THR A CA 1
ATOM 2353 C C . THR A 1 309 ? 4.780 -2.933 -14.954 1.00 81.19 309 THR A C 1
ATOM 2355 O O . THR A 1 309 ? 4.250 -1.885 -14.547 1.00 81.19 309 THR A O 1
ATOM 2358 N N . GLY A 1 310 ? 4.779 -4.060 -14.246 1.00 83.06 310 GLY A N 1
ATOM 2359 C CA . GLY A 1 310 ? 4.058 -4.240 -12.995 1.00 83.06 310 GLY A CA 1
ATOM 2360 C C . GLY A 1 310 ? 4.447 -3.194 -11.955 1.00 83.06 310 GLY A C 1
ATOM 2361 O O . GLY A 1 310 ? 3.567 -2.571 -11.357 1.00 83.06 310 GLY A O 1
ATOM 2362 N N . LEU A 1 311 ? 5.743 -2.915 -11.791 1.00 86.81 311 LEU A N 1
ATOM 2363 C CA . LEU A 1 311 ? 6.223 -1.917 -10.832 1.00 86.81 311 LEU A CA 1
ATOM 2364 C C . LEU A 1 311 ? 5.832 -0.491 -11.216 1.00 86.81 311 LEU A C 1
ATOM 2366 O O . LEU A 1 311 ? 5.377 0.270 -10.359 1.00 86.81 311 LEU A O 1
ATOM 2370 N N . ARG A 1 312 ? 5.961 -0.092 -12.488 1.00 88.50 312 ARG A N 1
ATOM 2371 C CA . ARG A 1 312 ? 5.576 1.270 -12.907 1.00 88.50 312 ARG A CA 1
ATOM 2372 C C . ARG A 1 312 ? 4.080 1.488 -12.719 1.00 88.50 312 ARG A C 1
ATOM 2374 O O . ARG A 1 312 ? 3.671 2.546 -12.232 1.00 88.50 312 ARG A O 1
ATOM 2381 N N . LYS A 1 313 ? 3.271 0.480 -13.048 1.00 89.25 313 LYS A N 1
ATOM 2382 C CA . LYS A 1 313 ? 1.826 0.483 -12.813 1.00 89.25 313 LYS A CA 1
ATOM 2383 C C . LYS A 1 313 ? 1.501 0.549 -11.322 1.00 89.25 313 LYS A C 1
ATOM 2385 O O . LYS A 1 313 ? 0.691 1.383 -10.927 1.00 89.25 313 LYS A O 1
ATOM 2390 N N . LEU A 1 314 ? 2.178 -0.246 -10.494 1.00 91.81 314 LEU A N 1
ATOM 2391 C CA . LEU A 1 314 ? 2.010 -0.249 -9.041 1.00 91.81 314 LEU A CA 1
ATOM 2392 C C . LEU A 1 314 ? 2.291 1.129 -8.430 1.00 91.81 314 LEU A C 1
ATOM 2394 O O . LEU A 1 314 ? 1.495 1.612 -7.628 1.00 91.81 314 LEU A O 1
ATOM 2398 N N . VAL A 1 315 ? 3.373 1.796 -8.842 1.00 91.38 315 VAL A N 1
ATOM 2399 C CA . VAL A 1 315 ? 3.723 3.138 -8.347 1.00 91.38 315 VAL A CA 1
ATOM 2400 C C . VAL A 1 315 ? 2.676 4.175 -8.739 1.00 91.38 315 VAL A C 1
ATOM 2402 O O . VAL A 1 315 ? 2.269 4.975 -7.895 1.00 91.38 315 VAL A O 1
ATOM 2405 N N . ARG A 1 316 ? 2.208 4.164 -9.994 1.00 90.31 316 ARG A N 1
ATOM 2406 C CA . ARG A 1 316 ? 1.145 5.079 -10.447 1.00 90.31 316 ARG A CA 1
ATOM 2407 C C . ARG A 1 316 ? -0.149 4.853 -9.671 1.00 90.31 316 ARG A C 1
ATOM 2409 O O . ARG A 1 316 ? -0.736 5.813 -9.179 1.00 90.31 316 ARG A O 1
ATOM 2416 N N . GLU A 1 317 ? -0.557 3.597 -9.510 1.00 91.75 317 GLU A N 1
ATOM 2417 C CA . GLU A 1 317 ? -1.764 3.248 -8.760 1.00 91.75 317 GLU A CA 1
ATOM 2418 C C . GLU A 1 317 ? -1.645 3.635 -7.285 1.00 91.75 317 GLU A C 1
ATOM 2420 O O . GLU A 1 317 ? -2.593 4.195 -6.740 1.00 91.75 317 GLU A O 1
ATOM 2425 N N . ALA A 1 318 ? -0.489 3.423 -6.647 1.00 92.25 318 ALA A N 1
ATOM 2426 C CA . ALA A 1 318 ? -0.237 3.852 -5.269 1.00 92.25 318 ALA A CA 1
ATOM 2427 C C . ALA A 1 318 ? -0.285 5.383 -5.127 1.00 92.25 318 ALA A C 1
ATOM 2429 O O . ALA A 1 318 ? -0.909 5.908 -4.201 1.00 92.25 318 ALA A O 1
ATOM 2430 N N . TYR A 1 319 ? 0.300 6.113 -6.079 1.00 92.00 319 TYR A N 1
ATOM 2431 C CA . TYR A 1 319 ? 0.252 7.574 -6.121 1.00 92.00 319 TYR A CA 1
ATOM 2432 C C . TYR A 1 319 ? -1.190 8.091 -6.254 1.00 92.00 319 TYR A C 1
ATOM 2434 O O . TYR A 1 319 ? -1.619 8.986 -5.518 1.00 92.00 319 TYR A O 1
ATOM 2442 N N . ASP A 1 320 ? -1.980 7.479 -7.138 1.00 91.00 320 ASP A N 1
ATOM 2443 C CA . ASP A 1 320 ? -3.391 7.812 -7.316 1.00 91.00 320 ASP A CA 1
ATOM 2444 C C . ASP A 1 320 ? -4.252 7.451 -6.104 1.00 91.00 320 ASP A C 1
ATOM 2446 O O . ASP A 1 320 ? -5.154 8.220 -5.746 1.00 91.00 320 ASP A O 1
ATOM 2450 N N . LEU A 1 321 ? -3.968 6.309 -5.474 1.00 90.44 321 LEU A N 1
ATOM 2451 C CA . LEU A 1 321 ? -4.648 5.791 -4.289 1.00 90.44 321 LEU A CA 1
ATOM 2452 C C . LEU A 1 321 ? -4.480 6.723 -3.083 1.00 90.44 321 LEU A C 1
ATOM 2454 O O . LEU A 1 321 ? -5.435 6.962 -2.345 1.00 90.44 321 LEU A O 1
ATOM 2458 N N . LEU A 1 322 ? -3.294 7.309 -2.921 1.00 89.88 322 LEU A N 1
ATOM 2459 C CA . LEU A 1 322 ? -3.011 8.324 -1.903 1.00 89.88 322 LEU A CA 1
ATOM 2460 C C . LEU A 1 322 ? -3.687 9.678 -2.190 1.00 89.88 322 LEU A C 1
ATOM 2462 O O . LEU A 1 322 ? -3.538 10.635 -1.423 1.00 89.88 322 LEU A O 1
ATOM 2466 N N . GLY A 1 323 ? -4.439 9.778 -3.291 1.00 89.75 323 GLY A N 1
ATOM 2467 C CA . GLY A 1 323 ? -5.113 11.000 -3.704 1.00 89.75 323 GLY A CA 1
ATOM 2468 C C . GLY A 1 323 ? -4.131 12.080 -4.144 1.00 89.75 323 GLY A C 1
ATOM 2469 O O . GLY A 1 323 ? -4.424 13.268 -3.978 1.00 89.75 323 GLY A O 1
ATOM 2470 N N . LEU A 1 324 ? -2.969 11.689 -4.673 1.00 91.38 324 LEU A N 1
ATOM 2471 C CA . LEU A 1 324 ? -1.935 12.612 -5.124 1.00 91.38 324 LEU A CA 1
ATOM 2472 C C . LEU A 1 324 ? -2.121 12.992 -6.588 1.00 91.38 324 LEU A C 1
ATOM 2474 O O . LEU A 1 324 ? -2.728 12.283 -7.382 1.00 91.38 324 LEU A O 1
ATOM 2478 N N . SER A 1 325 ? -1.630 14.169 -6.932 1.00 90.94 325 SER A N 1
ATOM 2479 C CA . SER A 1 325 ? -1.599 14.716 -8.278 1.00 90.94 325 SER A CA 1
ATOM 2480 C C . SER A 1 325 ? -0.285 15.459 -8.474 1.00 90.94 325 SER A C 1
ATOM 2482 O O . SER A 1 325 ? 0.409 15.784 -7.510 1.00 90.94 325 SER A O 1
ATOM 2484 N N . THR A 1 326 ? 0.050 15.736 -9.726 1.00 91.88 326 THR A N 1
ATOM 2485 C CA . THR A 1 326 ? 1.329 16.335 -10.099 1.00 91.88 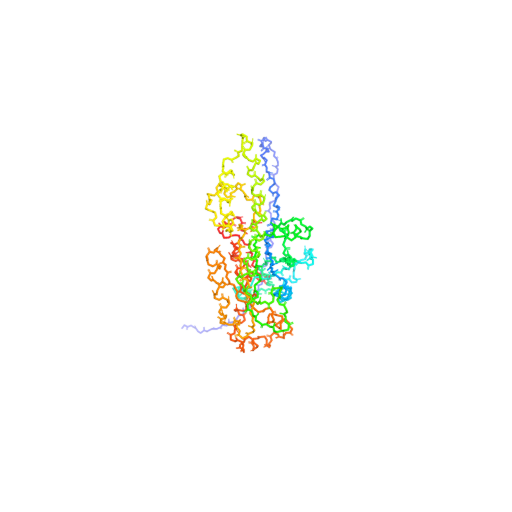326 THR A CA 1
ATOM 2486 C C . THR A 1 326 ? 1.093 17.634 -10.849 1.00 91.88 326 THR A C 1
ATOM 2488 O O . THR A 1 326 ? 0.299 17.671 -11.791 1.00 91.88 326 THR A O 1
ATOM 2491 N N . TYR A 1 327 ? 1.801 18.694 -10.459 1.00 93.12 327 TYR A N 1
ATOM 2492 C CA . TYR A 1 327 ? 1.982 19.873 -11.307 1.00 93.12 327 TYR A CA 1
ATOM 2493 C C . TYR A 1 327 ? 3.450 20.011 -11.707 1.00 93.12 327 TYR A C 1
ATOM 2495 O O . TYR A 1 327 ? 4.333 19.443 -11.066 1.00 93.12 327 TYR A O 1
ATOM 2503 N N . PHE A 1 328 ? 3.711 20.763 -12.776 1.00 94.56 328 PHE A N 1
ATOM 2504 C CA . PHE A 1 328 ? 5.057 20.909 -13.318 1.00 94.56 328 PHE A CA 1
ATOM 2505 C C . PHE A 1 328 ? 5.524 22.357 -13.295 1.00 94.56 328 PHE A C 1
ATOM 2507 O O . PHE A 1 328 ? 4.765 23.275 -13.607 1.00 94.56 328 PHE A O 1
ATOM 2514 N N . THR A 1 329 ? 6.806 22.539 -13.006 1.00 93.56 329 THR A N 1
ATOM 2515 C CA . THR A 1 329 ? 7.555 23.752 -13.341 1.00 93.56 329 THR A CA 1
ATOM 2516 C C . THR A 1 329 ? 8.611 23.368 -14.361 1.00 93.56 329 THR A C 1
ATOM 2518 O O . THR A 1 329 ? 9.329 22.393 -14.154 1.00 93.56 329 THR A O 1
ATOM 2521 N N . SER A 1 330 ? 8.699 24.088 -15.474 1.00 93.56 330 SER A N 1
ATOM 2522 C CA . SER A 1 330 ? 9.604 23.730 -16.566 1.00 93.56 330 SER A CA 1
ATOM 2523 C C . SER A 1 330 ? 10.242 24.979 -17.161 1.00 93.56 330 SER A C 1
ATOM 2525 O O . SER A 1 330 ? 9.548 25.951 -17.460 1.00 93.56 330 SER A O 1
ATOM 2527 N N . GLY A 1 331 ? 11.564 24.948 -17.299 1.00 92.38 331 GLY A N 1
ATOM 2528 C CA . GLY A 1 331 ? 12.384 25.995 -17.901 1.00 92.38 331 GLY A CA 1
ATOM 2529 C C . GLY A 1 331 ? 13.750 25.450 -18.320 1.00 92.38 331 GLY A C 1
ATOM 2530 O O . GLY A 1 331 ? 14.014 24.257 -18.189 1.00 92.38 331 GLY A O 1
ATOM 2531 N N . GLU A 1 332 ? 14.635 26.314 -18.813 1.00 90.75 332 GLU A N 1
ATOM 2532 C CA . GLU A 1 332 ? 15.956 25.900 -19.320 1.00 90.75 332 GLU A CA 1
ATOM 2533 C C . GLU A 1 332 ? 16.829 25.236 -18.239 1.00 90.75 332 GLU A C 1
ATOM 2535 O O . GLU A 1 332 ? 17.603 24.326 -18.521 1.00 90.75 332 GLU A O 1
ATOM 2540 N N . THR A 1 333 ? 16.687 25.647 -16.976 1.00 92.12 333 THR A N 1
ATOM 2541 C CA . THR A 1 333 ? 17.452 25.082 -15.857 1.00 92.12 333 THR A CA 1
ATOM 2542 C C . THR A 1 333 ? 16.935 23.710 -15.438 1.00 92.12 333 THR A C 1
ATOM 2544 O O . THR A 1 333 ? 17.705 22.753 -15.361 1.00 92.12 333 THR A O 1
ATOM 2547 N N . GLU A 1 334 ? 15.635 23.594 -15.172 1.00 93.50 334 GLU A N 1
ATOM 2548 C CA . GLU A 1 334 ? 15.028 22.350 -14.714 1.00 93.50 334 GLU A CA 1
ATOM 2549 C C . GLU A 1 334 ? 13.585 22.170 -15.192 1.00 93.50 334 GLU A C 1
ATOM 2551 O O . GLU A 1 334 ? 12.821 23.125 -15.348 1.00 93.50 334 GLU A O 1
ATOM 2556 N N . THR A 1 335 ? 13.212 20.907 -15.378 1.00 94.44 335 THR A N 1
ATOM 2557 C CA . THR A 1 335 ? 11.829 20.446 -15.472 1.00 94.44 335 THR A CA 1
ATOM 2558 C C . THR A 1 335 ? 11.538 19.562 -14.272 1.00 94.44 335 THR A C 1
ATOM 2560 O O . THR A 1 335 ? 12.160 18.516 -14.094 1.00 94.44 335 THR A O 1
ATOM 2563 N N . ARG A 1 336 ? 10.596 19.991 -13.434 1.00 93.38 336 ARG A N 1
ATOM 2564 C CA . ARG A 1 336 ? 10.306 19.384 -12.138 1.00 93.38 336 ARG A CA 1
ATOM 2565 C C . ARG A 1 336 ? 8.831 19.066 -11.980 1.00 93.38 336 ARG A C 1
ATOM 2567 O O . ARG A 1 336 ? 7.979 19.909 -12.254 1.00 93.38 336 ARG A O 1
ATOM 2574 N N . ALA A 1 337 ? 8.561 17.862 -11.497 1.00 92.75 337 ALA A N 1
ATOM 2575 C CA . ALA A 1 337 ? 7.267 17.417 -11.018 1.00 92.75 337 ALA A CA 1
ATOM 2576 C C . ALA A 1 337 ? 7.142 17.675 -9.512 1.00 92.75 337 ALA A C 1
ATOM 2578 O O . ALA A 1 337 ? 8.041 17.365 -8.728 1.00 92.75 337 ALA A O 1
ATOM 2579 N N . TRP A 1 338 ? 6.006 18.237 -9.118 1.00 91.50 338 TRP A N 1
ATOM 2580 C CA . TRP A 1 338 ? 5.670 18.556 -7.739 1.00 91.50 338 TRP A CA 1
ATOM 2581 C C . TRP A 1 338 ? 4.442 17.767 -7.303 1.00 91.50 338 TRP A C 1
ATOM 2583 O O . TRP A 1 338 ? 3.394 17.840 -7.950 1.00 91.50 338 TRP A O 1
ATOM 2593 N N . THR A 1 339 ? 4.574 17.051 -6.189 1.00 90.75 339 THR A N 1
ATOM 2594 C CA . THR A 1 339 ? 3.499 16.261 -5.584 1.00 90.75 339 THR A CA 1
ATOM 2595 C C . THR A 1 339 ? 2.551 17.152 -4.785 1.00 90.75 339 THR A C 1
ATOM 2597 O O . THR A 1 339 ? 2.975 17.870 -3.881 1.00 90.75 339 THR A O 1
ATOM 2600 N N . ILE A 1 340 ? 1.254 17.077 -5.082 1.00 91.56 340 ILE A N 1
ATOM 2601 C CA . ILE A 1 340 ? 0.175 17.781 -4.370 1.00 91.56 340 ILE A CA 1
ATOM 2602 C C . ILE A 1 340 ? -0.989 16.830 -4.098 1.00 91.56 340 ILE A C 1
ATOM 2604 O O . ILE A 1 340 ? -1.136 15.829 -4.793 1.00 91.56 340 ILE A O 1
ATOM 2608 N N . LYS A 1 341 ? -1.877 17.133 -3.142 1.00 90.50 341 LYS A N 1
ATOM 2609 C CA . LYS A 1 341 ? -3.144 16.378 -3.048 1.00 90.50 341 LYS A CA 1
ATOM 2610 C C . LYS A 1 341 ? -4.152 16.886 -4.070 1.00 90.50 341 LYS A C 1
ATOM 2612 O O . LYS A 1 341 ? -4.254 18.090 -4.331 1.00 90.50 341 LYS A O 1
ATOM 2617 N N . LYS A 1 342 ? -4.947 15.965 -4.611 1.00 89.19 342 LYS A N 1
ATOM 2618 C CA . LYS A 1 342 ? -6.101 16.273 -5.462 1.00 89.19 342 LYS A CA 1
ATOM 2619 C C . LYS A 1 342 ? -7.009 17.282 -4.740 1.00 89.19 342 LYS A C 1
ATOM 2621 O O . LYS A 1 342 ? -7.341 17.115 -3.570 1.00 89.19 342 LYS A O 1
ATOM 2626 N N . GLY A 1 343 ? -7.375 18.356 -5.441 1.00 88.62 343 GLY A N 1
ATOM 2627 C CA . GLY A 1 343 ? -8.230 19.431 -4.918 1.00 88.62 343 GLY A CA 1
ATOM 2628 C C . GLY A 1 343 ? -7.504 20.606 -4.247 1.00 88.62 343 GLY A C 1
ATOM 2629 O O . GLY A 1 343 ? -8.167 21.563 -3.844 1.00 88.62 343 GLY A O 1
ATOM 2630 N N . TRP A 1 344 ? -6.170 20.588 -4.141 1.00 91.81 344 TRP A N 1
ATOM 2631 C CA . TRP A 1 344 ? -5.412 21.750 -3.663 1.00 91.81 344 TRP A CA 1
ATOM 2632 C C . TRP A 1 344 ? -5.578 22.975 -4.570 1.00 91.81 344 TRP A C 1
ATOM 2634 O O . TRP A 1 344 ? -5.581 22.876 -5.797 1.00 91.81 344 TRP A O 1
ATOM 2644 N N . LYS A 1 345 ? -5.684 24.158 -3.952 1.00 92.69 345 LYS A N 1
ATOM 2645 C CA . LYS A 1 345 ? -5.685 25.450 -4.655 1.00 92.69 345 LYS A CA 1
ATOM 2646 C C . LYS A 1 345 ? -4.255 25.911 -4.940 1.00 92.69 345 LYS A C 1
ATOM 2648 O O . LYS A 1 345 ? -3.332 25.546 -4.220 1.00 92.69 345 LYS A O 1
ATOM 2653 N N . ALA A 1 346 ? -4.087 26.804 -5.917 1.00 92.12 346 ALA A N 1
ATOM 2654 C CA . ALA A 1 346 ? -2.772 27.328 -6.305 1.00 92.12 346 ALA A CA 1
ATOM 2655 C C . ALA A 1 346 ? -1.911 27.847 -5.127 1.00 92.12 346 ALA A C 1
ATOM 2657 O O . ALA A 1 346 ? -0.740 27.487 -5.077 1.00 92.12 346 ALA A O 1
ATOM 2658 N N . PRO A 1 347 ? -2.446 28.588 -4.129 1.00 91.94 347 PRO A N 1
ATOM 2659 C CA . PRO A 1 347 ? -1.637 29.013 -2.982 1.00 91.94 347 PRO A CA 1
ATOM 2660 C C . PRO A 1 347 ? -1.140 27.859 -2.101 1.00 91.94 347 PRO A C 1
ATOM 2662 O O . PRO A 1 347 ? -0.098 27.991 -1.478 1.00 91.94 347 PRO A O 1
ATOM 2665 N N . GLN A 1 348 ? -1.879 26.746 -2.035 1.00 88.31 348 GLN A N 1
ATOM 2666 C CA . GLN A 1 348 ? -1.478 25.552 -1.279 1.00 88.31 348 GLN A CA 1
ATOM 2667 C C . GLN A 1 348 ? -0.446 24.728 -2.046 1.00 88.31 348 GLN A C 1
ATOM 2669 O O . GLN A 1 348 ? 0.437 24.156 -1.436 1.00 88.31 348 GLN A O 1
ATOM 2674 N N . ALA A 1 349 ? -0.564 24.668 -3.375 1.00 88.00 349 ALA A N 1
ATOM 2675 C CA . ALA A 1 349 ? 0.390 23.968 -4.229 1.00 88.00 349 ALA A CA 1
ATOM 2676 C C . ALA A 1 349 ? 1.745 24.692 -4.340 1.00 88.00 349 ALA A C 1
ATOM 2678 O O . ALA A 1 349 ? 2.758 24.048 -4.595 1.00 88.00 349 ALA A O 1
ATOM 2679 N N . ALA A 1 350 ? 1.752 26.020 -4.188 1.00 84.06 350 ALA A N 1
ATOM 2680 C CA . ALA A 1 350 ? 2.952 26.850 -4.289 1.00 84.06 350 ALA A CA 1
ATOM 2681 C C . ALA A 1 350 ? 3.768 26.954 -2.986 1.00 84.06 350 ALA A C 1
ATOM 2683 O O . ALA A 1 350 ? 4.921 27.379 -3.047 1.00 84.06 350 ALA A O 1
ATOM 2684 N N . GLY A 1 351 ? 3.157 26.658 -1.833 1.00 75.31 351 GLY A N 1
ATOM 2685 C CA . GLY A 1 351 ? 3.805 26.690 -0.515 1.00 75.31 351 GLY A CA 1
ATOM 2686 C C . GLY A 1 351 ? 4.427 25.351 -0.167 1.00 75.31 351 GLY A C 1
ATOM 2687 O O . GLY A 1 351 ? 5.502 25.379 0.473 1.00 75.31 351 GLY A O 1
#

Mean predicted aligned error: 11.89 Å

Nearest PDB structures (foldseek):
  8w51-assembly1_y  TM=9.369E-01  e=2.338E-35  Escherichia coli
  2dby-assembly1_A  TM=8.888E-01  e=9.455E-30  Thermus thermophilus HB8
  2dwq-assembly1_A  TM=8.656E-01  e=1.087E-26  Thermus thermophilus HB8
  1ni3-assembly1_A  TM=8.749E-01  e=2.347E-26  Schizosaccharomyces pombe
  2dwq-assembly2_B  TM=8.809E-01  e=1.046E-23  Thermus thermophilus HB8

Foldseek 3Di:
DDDDDDDDDDDDDDDDDDDDDDDDDDDDDDDDDDDPPPPPPPPPPPQAEEEEAFAPQLCSVLLQVLQQLVFVVVVVPDDDDPDPVFKGKGFQDDVVQVVLCVVFVAPAEAGDIHIYGYQPYDDQCLLVPPDNSVVSVVVLLPHQAYEYRFEQEDDPVTADPVRDRARVVRVLRVLLSLLSNLLVLLVVVLVVQVVDPPHDPLCNVLSVQQNVQSVVSAFSCVRDHDPSSCVNCVVVSRNSNRAYEYAHAYDLLCQQPHDPSQVVVCVVCVVNVYHYFYAHSVLSSVLSVDDPVVNQVSCVVSVHGPCNHRSSVVSNVVCVSSQWDWDWDHHHHYIHIAIDHPPDDPVRSVD

Solvent-accessible surface area (backbone atoms only — not comparable to full-atom values): 20420 Å² total; per-residue (Å²): 136,86,86,84,91,83,89,88,87,89,82,90,82,90,80,88,78,91,90,90,81,89,83,80,91,88,80,91,75,93,76,82,87,71,85,79,72,79,78,77,78,69,75,75,75,80,81,57,32,31,25,37,41,34,56,70,90,35,48,57,66,48,37,49,48,28,47,31,56,62,25,23,68,78,45,71,82,62,96,78,73,82,75,52,97,46,52,36,51,27,49,46,86,55,74,66,57,58,53,52,24,64,76,44,58,26,76,38,81,41,68,29,72,45,38,36,31,62,47,70,62,62,59,94,61,32,58,75,60,60,68,68,26,50,54,46,54,49,56,48,45,76,27,60,32,38,35,38,35,34,44,49,55,89,55,96,91,58,80,43,92,79,74,59,86,48,45,62,64,57,51,49,51,54,52,46,41,39,27,49,45,36,39,60,51,42,52,59,48,45,56,52,43,71,71,40,92,82,48,59,65,45,39,50,53,36,41,52,47,30,47,57,34,30,75,68,80,34,46,40,58,76,37,90,63,53,76,64,22,46,63,56,50,55,84,70,42,53,56,42,51,38,53,46,33,36,35,34,25,30,47,65,86,30,52,61,78,50,51,73,56,47,53,54,46,42,57,55,25,54,77,73,73,32,44,71,40,58,24,29,39,62,59,46,40,52,52,59,78,42,56,84,81,52,44,57,59,54,32,50,76,47,66,37,50,89,79,63,34,30,66,54,43,45,48,49,51,52,43,50,69,73,40,44,41,76,51,77,51,76,36,53,67,38,20,34,42,42,79,37,56,67,88,64,50,71,76,66,70,76,102

Sequence (351 aa):
MHIPSAIMTTTMILASTTRWASAFSSRSSAFTRSNFRSYSSTQLSMKLQTAIVGLPNVDKSTLFNALTETQGAEAANYPFCTIEPNVGIVAVPDPRLQVLSKINKSVKIVPATLEFVDVAGLIKGAAQGEGLGNQFLGSIRQCDAIVHVVRCFEDDDVIHVDGTVDPIRDAELINLELTFADLAQVEKRLERVRKDRNANTDEKNALEKVSAVLNMDQPARQADLSPEEEASIKSLGLLTRKPMIYAANVADGDLATGNERVDQLREMATKEGGKVVVVSAQVESELVDLEPEDREDFLQSLGVTMEDTGLRKLVREAYDLLGLSTYFTSGETETRAWTIKKGWKAPQAAG

Organism: Fistulifera solaris (NCBI:txid1519565)

InterPro domains:
  IPR004396 Ribosome-binding ATPase YchF/Obg-like ATPase 1 [PIRSF006641] (46-351)
  IPR004396 Ribosome-binding ATPase YchF/Obg-like ATPase 1 [TIGR00092] (46-351)
  IPR006073 GTP binding domain [PF01926] (50-158)
  IPR006073 GTP binding domain [PR00326] (50-70)
  IPR006073 GTP binding domain [PR00326] (72-90)
  IPR006073 GTP binding domain [PR00326] (116-131)
  IPR006073 GTP binding domain [PR00326] (133-151)
  IPR012675 Beta-grasp domain superfamily [G3DSA:3.10.20.30] (94-351)
  IPR013029 YchF, C-terminal domain [PF06071] (324-351)
  IPR023192 TGS-like domain superfamily [G3DSA:1.10.150.300] (162-242)
  IPR027417 P-loop containing nucleoside triphosphate hydrolase [G3DSA:3.40.50.300] (50-323)
  IPR027417 P-loop containing nucleoside triphosphate hydrolase [SSF52540] (49-346)
  IPR031167 OBG-type guanine nucleotide-binding (G) domain [PS51710] (48-299)
  IPR041706 YchF, N-terminal [cd01900] (52-322)

Secondary structure (DSSP, 8-state):
------------------------------------------------EEEEEE-TTS-HHHHHHHHHHHHHHHHTT-TT----TTEEEEE---HHHHHHHHHHT-SEEE--EEEEEEPPPPPTTGGGT-THHHHHHHHHHHSSEEEEEEE----TTS--TTSS--HHHHHHHHHHHHHHHHHHHHHHHHHHHHH-TT--HHHHHHHHHHHHHHTTT--GGGS---HHHHHHHGGG--TTTS-EEEEEE--GGGTTT--HHHHHHHHHHHHHT-EEEEE-HHHHHHHHHS-HHHHHHHHHHTT--TTS-HHHHHHHHHHHHTTEEEEEEESSSEEEEEEEETT--HHHHH-

pLDDT: mean 77.96, std 22.04, range [24.22, 95.62]

Radius of gyration: 27.93 Å; Cα contacts (8 Å, |Δi|>4): 518; chains: 1; bounding box: 47×92×91 Å